Protein AF-A0A961BXH1-F1 (afdb_monomer_lite)

Secondary structure (DSSP, 8-state):
-HHHHHHHHTTSTHHHHHHHHHHHHHHHHHHHTS-SSTTPPPPHHHHHHHHHHHHHHHHHHTT-HHHHHHHHHHHHHSTT--HHHHHHHHHHHHHHHHHTT-HHHHHHHHTTSPTT----HHHHHHHHHHTT-HHHHHHHHHHHHHH-TT-TTHHHHHHHHTSHHHHHHHHHHHHHT-HHHHHHHHHHHHHHHHTT-HHHHHHHHHHHHH-PPPP-

Foldseek 3Di:
DVVVVVVVVVLALLQLLLVVLVVQLVPPLVVVVDPPDDDDDDDPLQVVLSVLLSVLSSCVSNVNLVSNLVSLVVSCPDPPHDLSSVLSSLQSNLLSCLVVLNLVVSVVSNVPRPPPDDHDLLSVLSSCLSVVVQLVSLLSLLCCLQPPVSDRCNLSSLVSCLDPVRLLSNLVNLVVVPPSSLVSLLVSLVSCVSSVSPVSSVSSVVVSVVDDDDDD

Structure (mmCIF, N/CA/C/O backbone):
data_AF-A0A961BXH1-F1
#
_entry.id   AF-A0A961BXH1-F1
#
loop_
_atom_site.group_PDB
_atom_site.id
_atom_site.type_symbol
_atom_site.label_atom_id
_atom_site.label_alt_id
_atom_site.label_comp_id
_atom_site.label_asym_id
_atom_site.label_entity_id
_atom_site.label_seq_id
_atom_site.pdbx_PDB_ins_code
_atom_site.Cartn_x
_atom_site.Cartn_y
_atom_site.Cartn_z
_atom_site.occupancy
_atom_site.B_iso_or_equiv
_atom_site.auth_seq_id
_atom_site.auth_comp_id
_atom_site.auth_asym_id
_atom_site.auth_atom_id
_atom_site.pdbx_PDB_model_num
ATOM 1 N N . LEU A 1 1 ? -10.023 -29.055 -6.643 1.00 41.56 1 LEU A N 1
ATOM 2 C CA . LEU A 1 1 ? -10.365 -27.635 -6.378 1.00 41.56 1 LEU A CA 1
ATOM 3 C C . LEU A 1 1 ? -9.610 -27.073 -5.169 1.00 41.56 1 LEU A C 1
ATOM 5 O O . LEU A 1 1 ? -8.908 -26.094 -5.355 1.00 41.56 1 LEU A O 1
ATOM 9 N N . ALA A 1 2 ? -9.610 -27.723 -3.996 1.00 30.58 2 ALA A N 1
ATOM 10 C CA . ALA A 1 2 ? -8.794 -27.286 -2.845 1.00 30.58 2 ALA A CA 1
ATOM 11 C C . ALA A 1 2 ? -7.266 -27.317 -3.098 1.00 30.58 2 ALA A C 1
ATOM 13 O O . ALA A 1 2 ? -6.555 -26.403 -2.700 1.00 30.58 2 ALA A O 1
ATOM 14 N N . ALA A 1 3 ? -6.765 -28.304 -3.853 1.00 28.98 3 ALA A N 1
ATOM 15 C CA . ALA A 1 3 ? -5.345 -28.385 -4.219 1.00 28.98 3 ALA A CA 1
ATOM 16 C C . ALA A 1 3 ? -4.883 -27.299 -5.219 1.00 28.98 3 ALA A C 1
ATOM 18 O O . ALA A 1 3 ? -3.697 -27.005 -5.285 1.00 28.98 3 ALA A O 1
ATOM 19 N N . GLY A 1 4 ? -5.804 -26.672 -5.967 1.00 26.17 4 GLY A N 1
ATOM 20 C CA . GLY A 1 4 ? -5.474 -25.609 -6.929 1.00 26.17 4 GLY A CA 1
ATOM 21 C C . GLY A 1 4 ? -5.333 -24.224 -6.290 1.00 26.17 4 GLY A C 1
ATOM 22 O O . GLY A 1 4 ? -4.549 -23.414 -6.763 1.00 26.17 4 GLY A O 1
ATOM 23 N N . ILE A 1 5 ? -6.035 -23.976 -5.179 1.00 40.34 5 ILE A N 1
ATOM 24 C CA . ILE A 1 5 ? -5.963 -22.707 -4.433 1.00 40.34 5 ILE A CA 1
ATOM 25 C C . ILE A 1 5 ? -4.685 -22.656 -3.582 1.00 40.34 5 ILE A C 1
ATOM 27 O O . ILE A 1 5 ? -4.046 -21.613 -3.481 1.00 40.34 5 ILE A O 1
ATOM 31 N N . VAL A 1 6 ? -4.249 -23.802 -3.048 1.00 33.75 6 VAL A N 1
ATOM 32 C CA . VAL A 1 6 ? -2.989 -23.911 -2.292 1.00 33.75 6 VAL A CA 1
ATOM 33 C C . VAL A 1 6 ? -1.762 -23.767 -3.204 1.00 33.75 6 VAL A C 1
ATOM 35 O O . VAL A 1 6 ? -0.768 -23.180 -2.794 1.00 33.75 6 VAL A O 1
ATOM 38 N N . LEU A 1 7 ? -1.839 -24.223 -4.460 1.00 32.69 7 LEU A N 1
ATOM 39 C CA . LEU A 1 7 ? -0.768 -24.034 -5.450 1.00 32.69 7 LEU A CA 1
ATOM 40 C C . LEU A 1 7 ? -0.686 -22.598 -5.994 1.00 32.69 7 LEU A C 1
ATOM 42 O O . LEU A 1 7 ? 0.399 -22.170 -6.371 1.00 32.69 7 LEU A O 1
ATOM 46 N N . TRP A 1 8 ? -1.783 -21.834 -5.968 1.00 35.94 8 TRP A N 1
ATOM 47 C CA . TRP A 1 8 ? -1.754 -20.400 -6.280 1.00 35.94 8 TRP A CA 1
ATOM 48 C C . TRP A 1 8 ? -1.153 -19.586 -5.122 1.00 35.94 8 TRP A C 1
ATOM 50 O O . TRP A 1 8 ? -0.314 -18.726 -5.346 1.00 35.94 8 TRP A O 1
ATOM 60 N N . ALA A 1 9 ? -1.470 -19.948 -3.873 1.00 37.62 9 ALA A N 1
ATOM 61 C CA . ALA A 1 9 ? -0.891 -19.331 -2.675 1.00 37.62 9 ALA A CA 1
ATOM 62 C C . ALA A 1 9 ? 0.605 -19.656 -2.444 1.00 37.62 9 ALA A C 1
ATOM 64 O O . ALA A 1 9 ? 1.262 -18.972 -1.666 1.00 37.62 9 ALA A O 1
ATOM 65 N N . LEU A 1 10 ? 1.154 -20.686 -3.103 1.00 39.06 10 LEU A N 1
ATOM 66 C CA . LEU A 1 10 ? 2.583 -21.037 -3.052 1.00 39.06 10 LEU A CA 1
ATOM 67 C C . LEU A 1 10 ? 3.427 -20.330 -4.132 1.00 39.06 10 LEU A C 1
ATOM 69 O O . LEU A 1 10 ? 4.651 -20.335 -4.028 1.00 39.06 10 LEU A O 1
ATOM 73 N N . ALA A 1 11 ? 2.794 -19.712 -5.137 1.00 41.12 11 ALA A N 1
ATOM 74 C CA . ALA A 1 11 ? 3.452 -18.858 -6.134 1.00 41.12 11 ALA A CA 1
ATOM 75 C C . ALA A 1 11 ? 3.469 -17.368 -5.734 1.00 41.12 11 ALA A C 1
ATOM 77 O O . ALA A 1 11 ? 4.173 -16.569 -6.345 1.00 41.12 11 ALA A O 1
ATOM 78 N N . ASP A 1 12 ? 2.700 -17.004 -4.711 1.00 43.28 12 ASP A N 1
ATOM 79 C CA . ASP A 1 12 ? 2.361 -15.630 -4.364 1.00 43.28 12 ASP A CA 1
ATOM 80 C C . ASP A 1 12 ? 3.051 -15.298 -3.029 1.00 43.28 12 ASP A C 1
ATOM 82 O O . ASP A 1 12 ? 2.797 -15.962 -2.027 1.00 43.28 12 ASP A O 1
ATOM 86 N N . GLY A 1 13 ? 3.983 -14.337 -3.016 1.00 39.16 13 GLY A N 1
ATOM 87 C CA . GLY A 1 13 ? 4.998 -14.060 -1.974 1.00 39.16 13 GLY A CA 1
ATOM 88 C C . GLY A 1 13 ? 4.522 -13.721 -0.544 1.00 39.16 13 GLY A C 1
ATOM 89 O O . GLY A 1 13 ? 5.246 -13.083 0.220 1.00 39.16 13 GLY A O 1
ATOM 90 N N . TRP A 1 14 ? 3.331 -14.155 -0.140 1.00 46.31 14 TRP A N 1
ATOM 91 C CA . TRP A 1 14 ? 2.640 -13.819 1.102 1.00 46.31 14 TRP A CA 1
ATOM 92 C C . TRP A 1 14 ? 3.284 -14.358 2.380 1.00 46.31 14 TRP A C 1
ATOM 94 O O . TRP A 1 14 ? 3.248 -13.684 3.408 1.00 46.31 14 TRP A O 1
ATOM 104 N N . LEU A 1 15 ? 3.936 -15.524 2.340 1.00 41.97 15 LEU A N 1
ATOM 105 C CA . LEU A 1 15 ? 4.624 -16.080 3.518 1.00 41.97 15 LEU A CA 1
ATOM 106 C C . LEU A 1 15 ? 5.849 -15.250 3.945 1.00 41.97 15 LEU A C 1
ATOM 108 O O . LEU A 1 15 ? 6.260 -15.324 5.102 1.00 41.97 15 LEU A O 1
ATOM 112 N N . PHE A 1 16 ? 6.401 -14.422 3.051 1.00 44.62 16 PHE A N 1
ATOM 113 C CA . PHE A 1 16 ? 7.538 -13.545 3.350 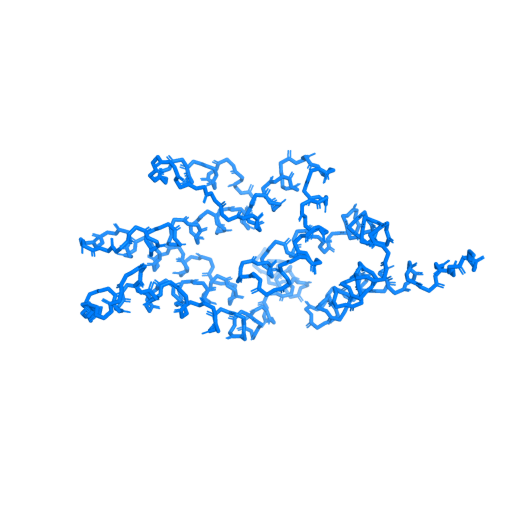1.00 44.62 16 PHE A CA 1
ATOM 114 C C . PHE A 1 16 ? 7.117 -12.120 3.767 1.00 44.62 16 PHE A C 1
ATOM 116 O O . PHE A 1 16 ? 7.851 -11.438 4.487 1.00 44.62 16 PHE A O 1
ATOM 123 N N . LEU A 1 17 ? 5.900 -11.688 3.405 1.00 44.91 17 LEU A N 1
ATOM 124 C CA . LEU A 1 17 ? 5.324 -10.393 3.802 1.00 44.91 17 LEU A CA 1
ATOM 125 C C . LEU A 1 17 ? 5.199 -10.245 5.338 1.00 44.91 17 LEU A C 1
ATOM 127 O O . LEU A 1 17 ? 5.352 -9.141 5.870 1.00 44.91 17 LEU A O 1
ATOM 131 N N . ALA A 1 18 ? 5.044 -11.363 6.062 1.00 42.41 18 ALA A N 1
ATOM 132 C CA . ALA A 1 18 ? 5.006 -11.410 7.526 1.00 42.41 18 ALA A CA 1
ATOM 133 C C . ALA A 1 18 ? 6.291 -10.874 8.190 1.00 42.41 18 ALA A C 1
ATOM 135 O O . ALA A 1 18 ? 6.236 -10.254 9.252 1.00 42.41 18 ALA A O 1
ATOM 136 N N . VAL A 1 19 ? 7.452 -11.088 7.561 1.00 42.66 19 VAL A N 1
ATOM 137 C CA . VAL A 1 19 ? 8.759 -10.696 8.113 1.00 42.66 19 VAL A CA 1
ATOM 138 C C . VAL A 1 19 ? 9.043 -9.210 7.859 1.00 42.66 19 VAL A C 1
ATOM 140 O O . VAL A 1 19 ? 9.587 -8.521 8.724 1.00 42.66 19 VAL A O 1
ATOM 143 N N . LEU A 1 20 ? 8.622 -8.672 6.709 1.00 43.66 20 LEU A N 1
ATOM 144 C CA . LEU A 1 20 ? 8.963 -7.308 6.286 1.00 43.66 20 LEU A CA 1
ATOM 145 C C . LEU A 1 20 ? 8.082 -6.216 6.899 1.00 43.66 20 LEU A C 1
ATOM 147 O O . LEU A 1 20 ? 8.603 -5.173 7.294 1.00 43.66 20 LEU A O 1
ATOM 151 N N . ALA A 1 21 ? 6.781 -6.435 7.081 1.00 45.56 21 ALA A N 1
ATOM 152 C CA . ALA A 1 21 ? 5.995 -5.462 7.844 1.00 45.56 21 ALA A CA 1
ATOM 153 C C . ALA A 1 21 ? 6.219 -5.549 9.353 1.00 45.56 21 ALA A C 1
ATOM 155 O O . ALA A 1 21 ? 5.932 -4.585 10.059 1.00 45.56 21 ALA A O 1
ATOM 156 N N . GLY A 1 22 ? 6.779 -6.655 9.852 1.00 39.34 22 GLY A N 1
ATOM 157 C CA . GLY A 1 22 ? 7.360 -6.693 11.193 1.00 39.34 22 GLY A CA 1
ATOM 158 C C . GLY A 1 22 ? 8.494 -5.669 11.341 1.00 39.34 22 GLY A C 1
ATOM 159 O O . GLY A 1 22 ? 8.545 -4.953 12.340 1.00 39.34 22 GLY A O 1
ATOM 160 N N . LEU A 1 23 ? 9.342 -5.537 10.312 1.00 43.72 23 LEU A N 1
ATOM 161 C CA . LEU A 1 23 ? 10.473 -4.602 10.267 1.00 43.72 23 LEU A CA 1
ATOM 162 C C . LEU A 1 23 ? 10.060 -3.134 10.034 1.00 43.72 23 LEU A C 1
ATOM 164 O O . LEU A 1 23 ? 10.623 -2.251 10.676 1.00 43.72 23 LEU A O 1
ATOM 168 N N . PHE A 1 24 ? 9.063 -2.858 9.183 1.00 42.78 24 PHE A N 1
ATOM 169 C CA . PHE A 1 24 ? 8.641 -1.479 8.860 1.00 42.78 24 PHE A CA 1
ATOM 170 C C . PHE A 1 24 ? 7.438 -0.966 9.677 1.00 42.78 24 PHE A C 1
ATOM 172 O O . PHE A 1 24 ? 7.398 0.208 10.047 1.00 42.78 24 PHE A O 1
ATOM 179 N N . GLY A 1 25 ? 6.486 -1.831 10.041 1.00 40.62 25 GLY A N 1
ATOM 180 C CA . GLY A 1 25 ? 5.314 -1.462 10.846 1.00 40.62 25 GLY A CA 1
ATOM 181 C C . GLY A 1 25 ? 5.634 -1.201 12.323 1.00 40.62 25 GLY A C 1
ATOM 182 O O . GLY A 1 25 ? 4.905 -0.478 12.998 1.00 40.62 25 GLY A O 1
ATOM 183 N N . GLY A 1 26 ? 6.742 -1.749 12.836 1.00 34.97 26 GLY A N 1
ATOM 184 C CA . GLY A 1 26 ? 7.175 -1.543 14.221 1.00 34.97 26 GLY A CA 1
ATOM 185 C C . GLY A 1 26 ? 7.811 -0.176 14.497 1.00 34.97 26 GLY A C 1
ATOM 186 O O . GLY A 1 26 ? 7.690 0.325 15.613 1.00 34.97 26 GLY A O 1
ATOM 187 N N . LEU A 1 27 ? 8.463 0.442 13.503 1.00 40.81 27 LEU A N 1
ATOM 188 C CA . LEU A 1 27 ? 9.333 1.603 13.736 1.00 40.81 27 LEU A CA 1
ATOM 189 C C . LEU A 1 27 ? 8.639 2.967 13.578 1.00 40.81 27 LEU A C 1
ATOM 191 O O . LEU A 1 27 ? 9.071 3.917 14.223 1.00 40.81 27 LEU A O 1
ATOM 195 N N . ASN A 1 28 ? 7.529 3.069 12.834 1.00 45.25 28 ASN A N 1
ATOM 196 C CA . ASN A 1 28 ? 6.856 4.359 12.586 1.00 45.25 28 ASN A CA 1
ATOM 197 C C . ASN A 1 28 ? 5.492 4.554 13.263 1.00 45.25 28 ASN A C 1
ATOM 199 O O . ASN A 1 28 ? 4.997 5.675 13.329 1.00 45.25 28 ASN A O 1
ATOM 203 N N . ILE A 1 29 ? 4.896 3.519 13.865 1.00 46.53 29 ILE A N 1
ATOM 204 C CA . ILE A 1 29 ? 3.690 3.707 14.699 1.00 46.53 29 ILE A CA 1
ATOM 205 C C . ILE A 1 29 ? 4.011 4.522 15.968 1.00 46.53 29 ILE A C 1
ATOM 207 O O . ILE A 1 29 ? 3.119 5.093 16.589 1.00 46.53 29 ILE A O 1
ATOM 211 N N . MET A 1 30 ? 5.292 4.673 16.323 1.00 42.25 30 MET A N 1
ATOM 212 C CA . MET A 1 30 ? 5.705 5.600 17.378 1.00 42.25 30 MET A CA 1
ATOM 213 C C . MET A 1 30 ? 5.385 7.071 17.057 1.00 42.25 30 MET A C 1
ATOM 215 O O . MET A 1 30 ? 5.244 7.859 17.989 1.00 42.25 30 MET A O 1
ATOM 219 N N . GLU A 1 31 ? 5.182 7.444 15.787 1.00 49.03 31 GLU A N 1
ATOM 220 C CA . GLU A 1 31 ? 4.687 8.783 15.438 1.00 49.03 31 GLU A CA 1
ATOM 221 C C . GLU A 1 31 ?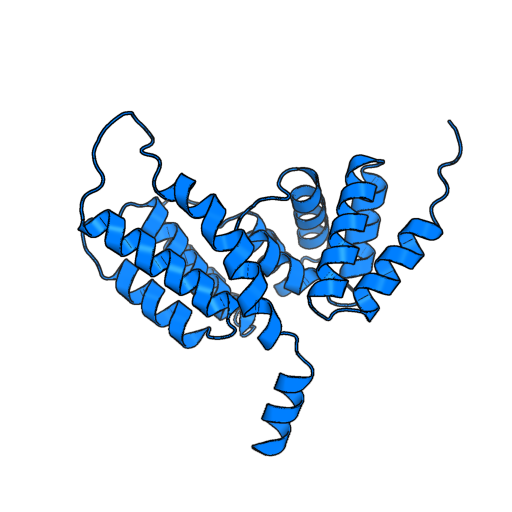 3.172 8.935 15.637 1.00 49.03 31 GLU A C 1
ATOM 223 O O . GLU A 1 31 ? 2.733 10.007 16.042 1.00 49.03 31 GLU A O 1
ATOM 228 N N . LEU A 1 32 ? 2.382 7.859 15.495 1.00 47.53 32 LEU A N 1
ATOM 229 C CA . LEU A 1 32 ? 0.947 7.852 15.847 1.00 47.53 32 LEU A CA 1
ATOM 230 C C . LEU A 1 32 ? 0.711 8.079 17.352 1.00 47.53 32 LEU A C 1
ATOM 232 O O . LEU A 1 32 ? -0.383 8.461 17.758 1.00 47.53 32 LEU A O 1
ATOM 236 N N . ALA A 1 33 ? 1.733 7.826 18.175 1.00 46.25 33 ALA A N 1
ATOM 237 C CA . ALA A 1 33 ? 1.716 8.018 19.621 1.00 46.25 33 ALA A CA 1
ATOM 238 C C . ALA A 1 33 ? 2.349 9.345 20.070 1.00 46.25 33 ALA A C 1
ATOM 240 O O . ALA A 1 33 ? 2.352 9.627 21.269 1.00 46.25 33 ALA A O 1
ATOM 241 N N . ARG A 1 34 ? 2.901 10.162 19.157 1.00 45.66 34 ARG A N 1
ATOM 242 C CA . ARG A 1 34 ? 3.457 11.469 19.524 1.00 45.66 34 ARG A CA 1
ATOM 243 C C . ARG A 1 34 ? 2.297 12.449 19.708 1.00 45.66 34 ARG A C 1
ATOM 245 O O . ARG A 1 34 ? 1.633 12.782 18.729 1.00 45.66 34 ARG A O 1
ATOM 252 N N . PRO A 1 35 ? 2.035 12.938 20.932 1.00 44.56 35 PRO A N 1
ATOM 253 C CA . PRO A 1 35 ? 1.034 13.972 21.124 1.00 44.56 35 PRO A CA 1
ATOM 254 C C . PRO A 1 35 ? 1.460 15.199 20.316 1.00 44.56 35 PRO A C 1
ATOM 256 O O . PRO A 1 35 ? 2.593 15.663 20.455 1.00 44.56 35 PRO A O 1
ATOM 259 N N . ALA A 1 36 ? 0.557 15.750 19.504 1.00 45.03 36 ALA A N 1
ATOM 260 C CA . ALA A 1 36 ? 0.801 16.975 18.735 1.00 45.03 36 ALA A CA 1
ATOM 261 C C . ALA A 1 36 ? 1.087 18.217 19.618 1.00 45.03 36 ALA A C 1
ATOM 263 O O . ALA A 1 36 ? 1.410 19.286 19.110 1.00 45.03 36 ALA A O 1
ATOM 264 N N . GLY A 1 37 ? 1.008 18.089 20.945 1.00 40.34 37 GLY A N 1
ATOM 265 C CA . GLY A 1 37 ? 1.384 19.105 21.920 1.00 40.34 37 GLY A CA 1
ATOM 266 C C . GLY A 1 37 ? 1.843 18.438 23.214 1.00 40.34 37 GLY A C 1
ATOM 267 O O . GLY A 1 37 ? 1.232 17.474 23.666 1.00 40.34 37 GLY A O 1
ATOM 268 N N . GLY A 1 38 ? 2.951 18.926 23.770 1.00 40.12 38 GLY A N 1
ATOM 269 C CA . GLY A 1 38 ? 3.735 18.300 24.835 1.00 40.12 38 GLY A CA 1
ATOM 270 C C . GLY A 1 38 ? 2.971 17.603 25.971 1.00 40.12 38 GLY A C 1
ATOM 271 O O . GLY A 1 38 ? 2.025 18.130 26.545 1.00 40.12 38 GLY A O 1
ATOM 272 N N . GLY A 1 39 ? 3.488 16.435 26.362 1.00 42.59 39 GLY A N 1
ATOM 273 C CA . GLY A 1 39 ? 3.476 15.971 27.753 1.00 42.59 39 GLY A CA 1
ATOM 274 C C . GLY A 1 39 ? 2.180 15.393 28.328 1.00 42.59 39 GLY A C 1
ATOM 275 O O . GLY A 1 39 ? 2.167 15.087 29.518 1.00 42.59 39 GLY A O 1
ATOM 276 N N . VAL A 1 40 ? 1.111 15.197 27.552 1.00 48.91 40 VAL A N 1
ATOM 277 C CA . VAL A 1 40 ? -0.078 14.487 28.058 1.00 48.91 40 VAL A CA 1
ATOM 278 C C . VAL A 1 40 ? 0.134 12.980 27.922 1.00 48.91 40 VAL A C 1
ATOM 280 O O . VAL A 1 40 ? 0.303 12.465 26.817 1.00 48.91 40 VAL A O 1
ATOM 283 N N . ALA A 1 41 ? 0.143 12.265 29.049 1.00 59.06 41 ALA A N 1
ATOM 284 C CA . ALA A 1 41 ? 0.236 10.809 29.065 1.00 59.06 41 ALA A CA 1
ATOM 285 C C . ALA A 1 41 ? -0.931 10.188 28.274 1.00 59.06 41 ALA A C 1
ATOM 287 O O . ALA A 1 41 ? -2.097 10.485 28.544 1.00 59.06 41 ALA A O 1
ATOM 288 N N . MET A 1 42 ? -0.624 9.318 27.306 1.00 65.31 42 MET A N 1
ATOM 289 C CA . MET A 1 42 ? -1.640 8.518 26.617 1.00 65.31 42 MET A CA 1
ATOM 290 C C . MET A 1 42 ? -2.432 7.695 27.636 1.00 65.31 42 MET A C 1
ATOM 292 O O . MET A 1 42 ? -1.860 7.048 28.515 1.00 65.31 42 MET A O 1
ATOM 296 N N . THR A 1 43 ? -3.759 7.694 27.507 1.00 76.25 43 THR A N 1
ATOM 297 C CA . THR A 1 43 ? -4.608 6.825 28.326 1.00 76.25 43 THR A CA 1
ATOM 298 C C . THR A 1 43 ? -4.335 5.357 27.988 1.00 76.25 43 THR A C 1
ATOM 300 O O . THR A 1 43 ? -3.973 5.030 26.857 1.00 76.25 43 THR A O 1
ATOM 303 N N . ALA A 1 44 ? -4.561 4.444 28.938 1.00 79.50 44 ALA A N 1
ATOM 304 C CA . ALA A 1 44 ? -4.415 3.006 28.689 1.00 79.50 44 ALA A CA 1
ATOM 305 C C . ALA A 1 44 ? -5.256 2.532 27.485 1.00 79.50 44 ALA A C 1
ATOM 307 O O . ALA A 1 44 ? -4.798 1.712 26.695 1.00 79.50 44 ALA A O 1
ATOM 308 N N . ALA A 1 45 ? -6.447 3.113 27.297 1.00 74.75 45 ALA A N 1
ATOM 309 C CA . ALA A 1 45 ? -7.319 2.829 26.159 1.00 74.75 45 ALA A CA 1
ATOM 310 C C . ALA A 1 45 ? -6.721 3.282 24.813 1.00 74.75 45 ALA A C 1
ATOM 312 O O . ALA A 1 45 ? -6.854 2.575 23.815 1.00 74.75 45 ALA A O 1
ATOM 313 N N . ALA A 1 46 ? -6.039 4.433 24.778 1.00 76.44 46 ALA A N 1
ATOM 314 C CA . ALA A 1 46 ? -5.343 4.903 23.582 1.00 76.44 46 ALA A CA 1
ATOM 315 C C . ALA A 1 46 ? -4.132 4.014 23.253 1.00 76.44 46 ALA A C 1
ATOM 317 O O . ALA A 1 46 ? -3.935 3.651 22.095 1.00 76.44 46 ALA A O 1
ATOM 318 N N . THR A 1 47 ? -3.360 3.606 24.263 1.00 82.62 47 THR A N 1
ATOM 319 C CA . THR A 1 47 ? -2.210 2.699 24.097 1.00 82.62 47 THR A CA 1
ATOM 320 C C . THR A 1 47 ? -2.631 1.327 23.574 1.00 82.62 47 THR A C 1
ATOM 322 O O . THR A 1 47 ? -1.981 0.766 22.687 1.00 82.62 47 THR A O 1
ATOM 325 N N . ASP A 1 48 ? -3.738 0.799 24.092 1.00 86.25 48 ASP A N 1
ATOM 326 C CA . ASP A 1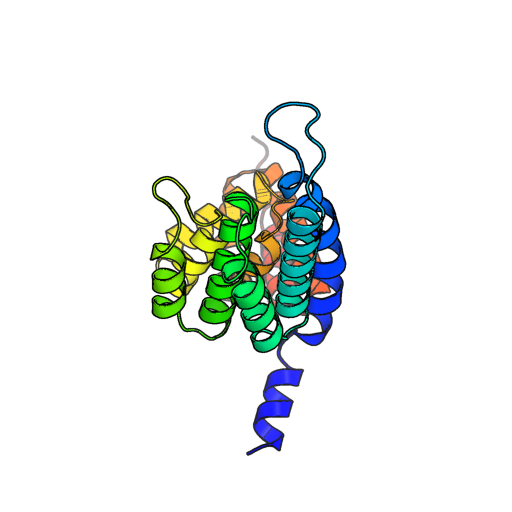 48 ? -4.300 -0.467 23.633 1.00 86.25 48 ASP A CA 1
ATOM 327 C C . ASP A 1 48 ? -4.805 -0.361 22.185 1.00 86.25 48 ASP A C 1
ATOM 329 O O . ASP A 1 48 ? -4.468 -1.196 21.351 1.00 86.25 48 ASP A O 1
ATOM 333 N N . ALA A 1 49 ? -5.504 0.726 21.832 1.00 85.62 49 ALA A N 1
ATOM 334 C CA . ALA A 1 49 ? -5.950 0.965 20.458 1.00 85.62 49 ALA A CA 1
ATOM 335 C C . ALA A 1 49 ? -4.778 1.061 19.461 1.00 85.62 49 ALA A C 1
ATOM 337 O O . ALA A 1 49 ? -4.823 0.439 18.401 1.00 85.62 49 ALA A O 1
ATOM 338 N N . VAL A 1 50 ? -3.700 1.775 19.811 1.00 86.00 50 VAL A N 1
ATOM 339 C CA . VAL A 1 50 ? -2.468 1.828 18.999 1.00 86.00 50 VAL A CA 1
ATOM 340 C C . VAL A 1 50 ? -1.865 0.433 18.824 1.00 86.00 50 VAL A C 1
ATOM 342 O O . VAL A 1 50 ? -1.439 0.063 17.728 1.00 86.00 50 VAL A O 1
ATOM 345 N N . THR A 1 51 ? -1.855 -0.371 19.888 1.00 88.12 51 THR A N 1
ATOM 346 C CA . THR A 1 51 ? -1.348 -1.745 19.828 1.00 88.12 51 THR A CA 1
ATOM 347 C C . THR A 1 51 ? -2.201 -2.628 18.924 1.00 88.12 51 THR A C 1
ATOM 349 O O . THR A 1 51 ? -1.632 -3.347 18.103 1.00 88.12 51 THR A O 1
ATOM 352 N N . SER A 1 52 ? -3.528 -2.534 19.001 1.00 88.81 52 SER A N 1
ATOM 353 C CA . SER A 1 52 ? -4.434 -3.278 18.123 1.00 88.81 52 SER A CA 1
ATOM 354 C C . SER A 1 52 ? -4.296 -2.864 16.654 1.00 88.81 52 SER A C 1
ATOM 356 O O . SER A 1 52 ? -4.259 -3.735 15.791 1.00 88.81 52 SER A O 1
ATOM 358 N N . VAL A 1 53 ? -4.128 -1.571 16.340 1.00 88.75 53 VAL A N 1
ATOM 359 C CA . VAL A 1 53 ? -3.853 -1.129 14.954 1.00 88.75 53 VAL A CA 1
ATOM 360 C C . VAL A 1 53 ? -2.526 -1.689 14.452 1.00 88.75 53 VAL A C 1
ATOM 362 O O . VAL A 1 53 ? -2.454 -2.194 13.337 1.00 88.75 53 VAL A O 1
ATOM 365 N N . ARG A 1 54 ? -1.478 -1.672 15.280 1.00 87.12 54 ARG A N 1
ATOM 366 C CA . ARG A 1 54 ? -0.191 -2.289 14.933 1.00 87.12 54 ARG A CA 1
ATOM 367 C C . ARG A 1 54 ? -0.335 -3.781 14.640 1.00 87.12 54 ARG A C 1
ATOM 369 O O . ARG A 1 54 ? 0.217 -4.252 13.651 1.00 87.12 54 ARG A O 1
ATOM 376 N N . GLN A 1 55 ? -1.079 -4.509 15.471 1.00 89.19 55 GLN A N 1
ATOM 377 C CA . GLN A 1 55 ? -1.374 -5.925 15.240 1.00 89.19 55 GLN A CA 1
ATOM 378 C C . GLN A 1 55 ? -2.176 -6.127 13.951 1.00 89.19 55 GLN A C 1
ATOM 380 O O . GLN A 1 55 ? -1.891 -7.058 13.208 1.00 89.19 55 GLN A O 1
ATOM 385 N N . ALA A 1 56 ? -3.121 -5.236 13.642 1.00 89.62 56 ALA A N 1
ATOM 386 C CA . ALA A 1 56 ? -3.887 -5.281 12.402 1.00 89.62 56 ALA A CA 1
ATOM 387 C C . ALA A 1 56 ? -2.986 -5.087 11.167 1.00 89.62 56 ALA A C 1
ATOM 389 O O . ALA A 1 56 ? -3.051 -5.881 10.232 1.00 89.62 56 ALA A O 1
ATOM 390 N N . THR A 1 57 ? -2.081 -4.104 11.186 1.00 86.75 57 THR A N 1
ATOM 391 C CA . THR A 1 57 ? -1.091 -3.887 10.116 1.00 86.75 57 THR A CA 1
ATOM 392 C C . THR A 1 57 ? -0.137 -5.076 9.971 1.00 86.75 57 THR A C 1
ATOM 394 O O . THR A 1 57 ? 0.166 -5.500 8.856 1.00 86.75 57 THR A O 1
ATOM 397 N N . GLN A 1 58 ? 0.314 -5.653 11.089 1.00 84.94 58 GLN A N 1
ATOM 398 C CA . GLN A 1 58 ? 1.145 -6.861 11.086 1.00 84.94 58 GLN A CA 1
ATOM 399 C C . GLN A 1 58 ? 0.393 -8.070 10.524 1.00 84.94 58 GLN A C 1
ATOM 401 O O . GLN A 1 58 ? 0.966 -8.826 9.749 1.00 84.94 58 GLN A O 1
ATOM 406 N N . ALA A 1 59 ? -0.884 -8.243 10.869 1.00 86.12 59 ALA A N 1
ATOM 407 C CA . ALA A 1 59 ? -1.724 -9.308 10.334 1.00 86.12 59 ALA A CA 1
ATOM 408 C C . ALA A 1 59 ? -1.948 -9.143 8.826 1.00 86.12 59 ALA A C 1
ATOM 410 O O . ALA A 1 59 ? -1.831 -10.117 8.085 1.00 86.12 59 ALA A O 1
ATOM 411 N N . LEU A 1 60 ? -2.203 -7.915 8.360 1.00 85.88 60 LEU A N 1
ATOM 412 C CA . LEU A 1 60 ? -2.381 -7.614 6.939 1.00 85.88 60 LEU A CA 1
ATOM 413 C C . LEU A 1 60 ? -1.145 -8.037 6.152 1.00 85.88 60 LEU A C 1
ATOM 415 O O . LEU A 1 60 ? -1.237 -8.770 5.171 1.00 85.88 60 LEU A O 1
ATOM 419 N N . ALA A 1 61 ? 0.020 -7.630 6.632 1.00 79.00 61 ALA A N 1
ATOM 420 C CA . ALA A 1 61 ? 1.267 -8.039 6.030 1.00 79.00 61 ALA A CA 1
ATOM 421 C C . ALA A 1 61 ? 1.603 -9.511 6.235 1.00 79.00 61 ALA A C 1
ATOM 423 O O . ALA A 1 61 ? 2.241 -10.111 5.392 1.00 79.00 61 ALA A O 1
ATOM 424 N N . GLY A 1 62 ? 1.143 -10.139 7.309 1.00 79.00 62 GLY A N 1
ATOM 425 C CA . GLY A 1 62 ? 1.254 -11.581 7.493 1.00 79.00 62 GLY A CA 1
ATOM 426 C C . GLY A 1 62 ? 0.373 -12.405 6.553 1.00 79.00 62 GLY A C 1
ATOM 427 O O . GLY A 1 62 ? 0.278 -13.614 6.746 1.00 79.00 62 GLY A O 1
ATOM 428 N N . GLY A 1 63 ? -0.320 -11.779 5.595 1.00 80.25 63 GLY A N 1
ATOM 429 C CA . GLY A 1 63 ? -1.274 -12.451 4.718 1.00 80.25 63 GLY A CA 1
ATOM 430 C C . GLY A 1 63 ? -2.545 -12.898 5.416 1.00 80.25 63 GLY A C 1
ATOM 431 O O . GLY A 1 63 ? -3.195 -13.844 4.982 1.00 80.25 63 GLY A O 1
ATOM 432 N N . GLN A 1 64 ? -2.919 -12.210 6.493 1.00 86.50 64 GLN A N 1
ATOM 433 C CA . GLN A 1 64 ? -4.116 -12.490 7.278 1.00 86.50 64 GLN A CA 1
ATOM 434 C C . GLN A 1 64 ? -5.104 -11.315 7.177 1.00 86.50 64 GLN A C 1
ATOM 436 O O . GLN A 1 64 ? -5.409 -10.675 8.188 1.00 86.50 64 GLN A O 1
ATOM 441 N N . PRO A 1 65 ? -5.641 -11.005 5.976 1.00 88.62 65 PRO A N 1
ATOM 442 C CA . PRO A 1 65 ? -6.497 -9.835 5.766 1.00 88.62 65 PRO A CA 1
ATOM 443 C C . PRO A 1 65 ? -7.784 -9.882 6.600 1.00 88.62 65 PRO A C 1
ATOM 445 O O . PRO A 1 65 ? -8.251 -8.847 7.065 1.00 88.62 65 PRO A O 1
ATOM 448 N N . PHE A 1 66 ? -8.328 -11.076 6.862 1.00 93.38 66 PHE A N 1
ATOM 449 C CA . PHE A 1 66 ? -9.488 -11.235 7.743 1.00 93.38 66 PHE A CA 1
ATOM 450 C C . PHE A 1 66 ? -9.175 -10.842 9.196 1.00 93.38 66 PHE A C 1
ATOM 452 O O . PHE A 1 66 ? -9.958 -10.134 9.825 1.00 93.38 66 PHE A O 1
ATOM 459 N N . VAL A 1 67 ? -8.015 -11.260 9.716 1.00 94.69 67 VAL A N 1
ATOM 460 C CA . VAL A 1 67 ? -7.562 -10.907 11.072 1.00 94.69 67 VAL A CA 1
ATOM 461 C C . VAL A 1 67 ? -7.298 -9.404 11.162 1.00 94.69 67 VAL A C 1
ATOM 463 O O . VAL A 1 67 ? -7.739 -8.760 12.111 1.00 94.69 67 VAL A O 1
ATOM 466 N N . ALA A 1 68 ? -6.646 -8.832 10.147 1.00 93.06 68 ALA A N 1
ATOM 467 C CA . ALA A 1 68 ? -6.395 -7.399 10.060 1.00 93.06 68 ALA A CA 1
ATOM 468 C C . ALA A 1 68 ? -7.689 -6.576 10.080 1.00 93.06 68 ALA A C 1
ATOM 470 O O . ALA A 1 68 ? -7.827 -5.652 10.881 1.00 93.06 68 ALA A O 1
ATOM 471 N N . GLU A 1 69 ? -8.661 -6.938 9.237 1.00 95.50 69 GLU A N 1
ATOM 472 C CA . GLU A 1 69 ? -9.950 -6.252 9.183 1.00 95.50 69 GLU A CA 1
ATOM 473 C C . GLU A 1 69 ? -10.717 -6.387 10.504 1.00 95.50 69 GLU A C 1
ATOM 475 O O . GLU A 1 69 ? -11.288 -5.406 10.983 1.00 95.50 69 GLU A O 1
ATOM 480 N N . HIS A 1 70 ? -10.714 -7.575 11.115 1.00 96.81 70 HIS A N 1
ATOM 481 C CA . HIS A 1 70 ? -11.369 -7.804 12.400 1.00 96.81 70 HIS A CA 1
ATOM 482 C C . HIS A 1 70 ? -10.794 -6.898 13.500 1.00 96.81 70 HIS A C 1
ATOM 484 O O . HIS A 1 70 ? -11.543 -6.128 14.101 1.00 96.81 70 HIS A O 1
ATOM 490 N N . LEU A 1 71 ? -9.470 -6.905 13.689 1.00 95.81 71 LEU A N 1
ATOM 491 C CA . LEU A 1 71 ? -8.784 -6.068 14.682 1.00 95.81 71 LEU A CA 1
ATOM 492 C C . LEU A 1 71 ? -9.011 -4.569 14.434 1.00 95.81 71 LEU A C 1
ATOM 494 O O . LEU A 1 71 ? -9.253 -3.802 15.367 1.00 95.81 71 LEU A O 1
ATOM 498 N N . ALA A 1 72 ? -8.977 -4.133 13.174 1.00 94.81 72 ALA A N 1
ATOM 499 C CA . ALA A 1 72 ? -9.238 -2.742 12.823 1.00 94.81 72 ALA A CA 1
ATOM 500 C C . ALA A 1 72 ? -10.686 -2.322 13.143 1.00 94.81 72 ALA A C 1
ATOM 502 O O . ALA A 1 72 ? -10.918 -1.230 13.668 1.00 94.81 72 ALA A O 1
ATOM 503 N N . ARG A 1 73 ? -11.673 -3.195 12.896 1.00 96.19 73 ARG A N 1
ATOM 504 C CA . ARG A 1 73 ? -13.077 -2.943 13.264 1.00 96.19 73 ARG A CA 1
ATOM 505 C C . ARG A 1 73 ? -13.273 -2.879 14.777 1.00 96.19 73 ARG A C 1
ATOM 507 O O . ARG A 1 73 ? -14.034 -2.030 15.239 1.00 96.19 73 ARG A O 1
ATOM 514 N N . GLU A 1 74 ? -12.574 -3.712 15.547 1.00 95.81 74 GLU A N 1
ATOM 515 C CA . GLU A 1 74 ? -12.594 -3.631 17.012 1.00 95.81 74 GLU A CA 1
ATOM 516 C C . GLU A 1 74 ? -12.079 -2.281 17.515 1.00 95.81 74 GLU A C 1
ATOM 518 O O . GLU A 1 74 ? -12.687 -1.693 18.407 1.00 95.81 74 GLU A O 1
ATOM 523 N N . VAL A 1 75 ? -11.004 -1.749 16.923 1.00 93.56 75 VAL A N 1
ATOM 524 C CA . VAL A 1 75 ? -10.497 -0.407 17.253 1.00 93.56 75 VAL A CA 1
ATOM 525 C C . VAL A 1 75 ? -11.551 0.661 16.966 1.00 93.56 75 VAL A C 1
ATOM 527 O O . VAL A 1 75 ? -11.802 1.514 17.816 1.00 93.56 75 VAL A O 1
ATOM 530 N N . LEU A 1 76 ? -12.208 0.604 15.805 1.00 93.00 76 LEU A N 1
ATOM 531 C CA . LEU A 1 76 ? -13.236 1.578 15.422 1.00 93.00 76 LEU A CA 1
ATOM 532 C C . LEU A 1 76 ? -14.493 1.524 16.304 1.00 93.00 76 LEU A C 1
ATOM 534 O O . LEU A 1 76 ? -15.185 2.534 16.426 1.00 93.00 76 LEU A O 1
ATOM 538 N N . ALA A 1 77 ? -14.782 0.383 16.934 1.00 93.69 77 ALA A N 1
ATOM 539 C CA . ALA A 1 77 ? -15.901 0.234 17.863 1.00 93.69 77 ALA A CA 1
ATOM 540 C C . ALA A 1 77 ? -15.634 0.854 19.251 1.00 93.69 77 ALA A C 1
ATOM 542 O O . ALA A 1 77 ? -16.571 1.074 20.025 1.00 93.69 77 ALA A O 1
ATOM 543 N N . ARG A 1 78 ? -14.371 1.147 19.593 1.00 91.12 78 ARG A N 1
ATOM 544 C CA . ARG A 1 78 ? -13.994 1.704 20.900 1.00 91.12 78 ARG A CA 1
ATOM 545 C C . ARG A 1 78 ? -14.283 3.203 20.974 1.00 91.12 78 ARG A C 1
ATOM 547 O O . ARG A 1 78 ? -14.072 3.965 20.033 1.00 91.12 78 ARG A O 1
ATOM 554 N N . ARG A 1 79 ? -14.726 3.654 22.149 1.00 86.62 79 ARG A N 1
ATOM 555 C CA . ARG A 1 79 ? -14.921 5.083 22.443 1.00 86.62 79 ARG A CA 1
ATOM 556 C C . ARG A 1 79 ? -13.604 5.732 22.866 1.00 86.62 79 ARG A C 1
ATOM 558 O O . ARG A 1 79 ? -12.788 5.097 23.523 1.00 86.62 79 ARG A O 1
ATOM 565 N N . GLY A 1 80 ? -13.428 7.010 22.532 1.00 83.31 80 GLY A N 1
ATOM 566 C CA . GLY A 1 80 ? -12.266 7.798 22.963 1.00 83.31 80 GLY A CA 1
ATOM 567 C C . GLY A 1 80 ? -10.953 7.452 22.254 1.00 83.31 80 GLY A C 1
ATOM 568 O O . GLY A 1 80 ? -9.890 7.835 22.734 1.00 83.31 80 GLY A O 1
ATOM 569 N N . VAL A 1 81 ? -11.012 6.734 21.128 1.00 84.25 81 VAL A N 1
ATOM 570 C CA . VAL A 1 81 ? -9.835 6.474 20.290 1.00 84.25 81 VAL A CA 1
ATOM 571 C C . VAL A 1 81 ? -9.429 7.767 19.572 1.00 84.25 81 VAL A C 1
ATOM 573 O O . VAL A 1 81 ? -10.304 8.407 18.975 1.00 84.25 81 VAL A O 1
ATOM 576 N N . PRO A 1 82 ? -8.137 8.150 19.598 1.00 84.88 82 PRO A N 1
ATOM 577 C CA . PRO A 1 82 ? -7.651 9.320 18.876 1.00 84.88 82 PRO A CA 1
ATOM 578 C C . PRO A 1 82 ? -7.991 9.262 17.376 1.00 84.88 82 PRO A C 1
ATOM 580 O O . PRO A 1 82 ? -7.982 8.168 16.795 1.00 84.88 82 PRO A O 1
ATOM 583 N N . PRO A 1 83 ? -8.283 10.405 16.728 1.00 85.56 83 PRO A N 1
ATOM 584 C CA . PRO A 1 83 ? -8.600 10.455 15.301 1.00 85.56 83 PRO A CA 1
ATOM 585 C C . PRO A 1 83 ? -7.554 9.770 14.417 1.00 85.56 83 PRO A C 1
ATOM 587 O O . PRO A 1 83 ? -7.914 9.050 13.495 1.00 85.56 83 PRO A O 1
ATOM 590 N N . GLU A 1 84 ? -6.271 9.917 14.732 1.00 83.75 84 GLU A N 1
ATOM 591 C CA . GLU A 1 84 ? -5.153 9.355 13.972 1.00 83.75 84 GLU A CA 1
ATOM 592 C C . GLU A 1 84 ? -5.179 7.821 13.995 1.00 83.75 84 GLU A C 1
ATOM 594 O O . GLU A 1 84 ? -5.015 7.165 12.967 1.00 83.75 84 GLU A O 1
ATOM 599 N N . VAL A 1 85 ? -5.476 7.241 15.161 1.00 86.50 85 VAL A N 1
ATOM 600 C CA . VAL A 1 85 ? -5.596 5.788 15.345 1.00 86.50 85 VAL A CA 1
ATOM 601 C C . VAL A 1 85 ? -6.842 5.255 14.636 1.00 86.50 85 VAL A C 1
ATOM 603 O O . VAL A 1 85 ? -6.792 4.193 14.015 1.00 86.50 85 VAL A O 1
ATOM 606 N N . ARG A 1 86 ? -7.953 6.004 14.659 1.00 89.25 86 ARG A N 1
ATOM 607 C CA . ARG A 1 86 ? -9.151 5.661 13.876 1.00 89.25 86 ARG A CA 1
ATOM 608 C C . ARG A 1 86 ? -8.888 5.717 12.372 1.00 89.25 86 ARG A C 1
ATOM 610 O O . ARG A 1 86 ? -9.347 4.832 11.652 1.00 89.25 86 ARG A O 1
ATOM 617 N N . ASN A 1 87 ? -8.156 6.721 11.899 1.00 89.88 87 ASN A N 1
ATOM 618 C CA . ASN A 1 87 ? -7.807 6.859 10.488 1.00 89.88 87 ASN A CA 1
ATOM 619 C C . ASN A 1 87 ? -6.930 5.687 10.039 1.00 89.88 87 ASN A C 1
ATOM 621 O O . ASN A 1 87 ? -7.244 5.047 9.040 1.00 89.88 87 ASN A O 1
ATOM 625 N N . ALA A 1 88 ? -5.914 5.332 10.829 1.00 88.75 88 ALA A N 1
ATOM 626 C CA . ALA A 1 88 ? -5.068 4.174 10.557 1.00 88.75 88 ALA A CA 1
ATOM 627 C C . ALA A 1 88 ? -5.870 2.859 10.534 1.00 88.75 88 ALA A C 1
ATOM 629 O O . ALA A 1 88 ? -5.708 2.062 9.614 1.00 88.75 88 ALA A O 1
ATOM 630 N N . ALA A 1 89 ? -6.787 2.643 11.487 1.00 91.75 89 ALA A N 1
ATOM 631 C CA . ALA A 1 89 ? -7.676 1.477 11.475 1.00 91.75 89 ALA A CA 1
ATOM 632 C C . ALA A 1 89 ? -8.578 1.446 10.226 1.00 91.75 89 ALA A C 1
ATOM 634 O O . ALA A 1 89 ? -8.741 0.404 9.597 1.00 91.75 89 ALA A O 1
ATOM 635 N N . THR A 1 90 ? -9.130 2.596 9.833 1.00 94.62 90 THR A N 1
ATOM 636 C CA . THR A 1 90 ? -9.942 2.730 8.611 1.00 94.62 90 THR A CA 1
ATOM 637 C C . THR A 1 90 ? -9.123 2.375 7.372 1.00 94.62 90 THR A C 1
ATOM 639 O O . THR A 1 90 ? -9.591 1.633 6.511 1.00 94.62 90 THR A O 1
ATOM 642 N N . GLU A 1 91 ? -7.879 2.843 7.304 1.00 92.75 91 GLU A N 1
ATOM 643 C CA . GLU A 1 91 ? -6.993 2.560 6.183 1.00 92.75 91 GLU A CA 1
ATOM 644 C C . GLU A 1 91 ? -6.578 1.086 6.125 1.00 92.75 91 GLU A C 1
ATOM 646 O O . GLU A 1 91 ? -6.542 0.522 5.037 1.00 92.75 91 GLU A O 1
ATOM 651 N N . VAL A 1 92 ? -6.356 0.413 7.262 1.00 93.19 92 VAL A N 1
ATOM 652 C CA . VAL A 1 92 ? -6.114 -1.043 7.282 1.00 93.19 92 VAL A CA 1
ATOM 653 C C . VAL A 1 92 ? -7.281 -1.801 6.644 1.00 93.19 92 VAL A C 1
ATOM 655 O O . VAL A 1 92 ? -7.050 -2.680 5.818 1.00 93.19 92 VAL A O 1
ATOM 658 N N . ILE A 1 93 ? -8.530 -1.440 6.962 1.00 95.81 93 ILE A N 1
ATOM 659 C CA . ILE A 1 93 ? -9.712 -2.044 6.321 1.00 95.81 93 ILE A CA 1
ATOM 660 C C . ILE A 1 93 ? -9.739 -1.709 4.823 1.00 95.81 93 ILE A C 1
ATOM 662 O O . ILE A 1 93 ? -10.079 -2.552 4.000 1.00 95.81 93 ILE A O 1
ATOM 666 N N . ALA A 1 94 ? -9.375 -0.490 4.432 1.00 94.69 94 ALA A N 1
ATOM 667 C CA . ALA A 1 94 ? -9.312 -0.135 3.019 1.00 94.69 94 ALA A CA 1
ATOM 668 C C . ALA A 1 94 ? -8.261 -0.977 2.271 1.00 94.69 94 ALA A C 1
ATOM 670 O O . ALA A 1 94 ? -8.536 -1.485 1.185 1.00 94.69 94 ALA A O 1
ATOM 671 N N . TRP A 1 95 ? -7.086 -1.196 2.868 1.00 93.75 95 TRP A N 1
ATOM 672 C CA . TRP A 1 95 ? -6.034 -2.046 2.309 1.00 93.75 95 TRP A CA 1
ATOM 673 C C . TRP A 1 95 ? -6.456 -3.513 2.184 1.00 93.75 95 TRP A C 1
ATOM 675 O O . TRP A 1 95 ? -6.109 -4.146 1.187 1.00 93.75 95 TRP A O 1
ATOM 685 N N . THR A 1 96 ? -7.223 -4.061 3.137 1.00 93.25 96 THR A N 1
ATOM 686 C CA . THR A 1 96 ? -7.726 -5.446 3.030 1.00 93.25 96 THR A CA 1
ATOM 687 C C . THR A 1 96 ? -8.663 -5.597 1.833 1.00 93.25 96 THR A C 1
ATOM 689 O O . THR A 1 96 ? -8.578 -6.584 1.104 1.00 93.25 96 THR A O 1
ATOM 692 N N . ARG A 1 97 ? -9.517 -4.594 1.587 1.00 93.62 97 ARG A N 1
ATOM 693 C CA . ARG A 1 97 ? -10.424 -4.544 0.430 1.00 93.62 97 ARG A CA 1
ATOM 694 C C . ARG A 1 97 ? -9.660 -4.405 -0.875 1.00 93.62 97 ARG A C 1
ATOM 696 O O . ARG A 1 97 ? -9.881 -5.190 -1.794 1.00 93.62 97 ARG A O 1
ATOM 703 N N . LEU A 1 98 ? -8.718 -3.467 -0.921 1.00 91.00 98 LEU A N 1
ATOM 704 C CA . LEU A 1 98 ? -7.881 -3.234 -2.089 1.00 91.00 98 LEU A CA 1
ATOM 705 C C . LEU A 1 98 ? -7.086 -4.494 -2.463 1.00 91.00 98 LEU A C 1
ATOM 707 O O . LEU A 1 98 ? -7.115 -4.908 -3.617 1.00 91.00 98 LEU A O 1
ATOM 711 N N . GLY A 1 99 ? -6.455 -5.157 -1.488 1.00 87.75 99 GLY A N 1
ATOM 712 C CA . GLY A 1 99 ? -5.724 -6.413 -1.695 1.00 87.75 99 GLY A CA 1
ATOM 713 C C . GLY A 1 99 ? -6.601 -7.582 -2.163 1.00 87.75 99 GLY A C 1
ATOM 714 O O . GLY A 1 99 ? -6.114 -8.464 -2.861 1.00 87.75 99 GLY A O 1
ATOM 715 N N . ALA A 1 100 ? -7.899 -7.571 -1.845 1.00 87.06 100 ALA A N 1
ATOM 716 C CA . ALA A 1 100 ? -8.877 -8.529 -2.367 1.00 87.06 100 ALA A CA 1
ATOM 717 C C . ALA A 1 100 ? -9.424 -8.156 -3.765 1.00 87.06 100 ALA A C 1
ATOM 719 O O . ALA A 1 100 ? -10.287 -8.859 -4.290 1.00 87.06 100 ALA A O 1
ATOM 720 N N . GLY A 1 101 ? -8.961 -7.050 -4.359 1.00 87.69 101 GLY A N 1
ATOM 721 C CA . GLY A 1 101 ? -9.453 -6.520 -5.635 1.00 87.69 101 GLY A CA 1
ATOM 722 C C . GLY A 1 101 ? -10.746 -5.699 -5.531 1.00 87.69 101 GLY A C 1
ATOM 723 O O . GLY A 1 101 ? -11.267 -5.246 -6.549 1.00 87.69 101 GLY A O 1
ATOM 724 N N . ASP A 1 102 ? -11.264 -5.460 -4.325 1.00 92.25 102 ASP A N 1
ATOM 725 C CA . ASP A 1 102 ? -12.468 -4.663 -4.071 1.00 92.25 102 ASP A CA 1
ATOM 726 C C . ASP A 1 102 ? -12.123 -3.168 -3.929 1.00 92.25 102 ASP A C 1
ATOM 728 O O . ASP A 1 102 ? -12.176 -2.577 -2.846 1.00 92.25 102 ASP A O 1
ATOM 732 N N . VAL A 1 103 ? -11.740 -2.546 -5.049 1.00 92.69 103 VAL A N 1
ATOM 733 C CA . VAL A 1 103 ? -11.347 -1.124 -5.107 1.00 92.69 103 VAL A CA 1
ATOM 734 C C . VAL A 1 103 ? -12.486 -0.209 -4.639 1.00 92.69 103 VAL A C 1
ATOM 736 O O . VAL A 1 103 ? -12.278 0.720 -3.856 1.00 92.69 103 VAL A O 1
ATOM 739 N N . ALA A 1 104 ? -13.715 -0.479 -5.090 1.00 94.06 104 ALA A N 1
ATOM 740 C CA . ALA A 1 104 ? -14.885 0.319 -4.731 1.00 94.06 104 ALA A CA 1
ATOM 741 C C . ALA A 1 104 ? -15.207 0.218 -3.231 1.00 94.06 104 ALA A C 1
ATOM 743 O O . ALA A 1 104 ? -15.471 1.241 -2.596 1.00 94.06 104 ALA A O 1
ATOM 744 N N . GLY A 1 105 ? -15.129 -0.983 -2.648 1.00 93.50 105 GLY A N 1
ATOM 745 C CA . GLY A 1 105 ? -15.292 -1.191 -1.213 1.00 93.50 105 GLY A CA 1
ATOM 746 C C . GLY A 1 105 ? -14.214 -0.486 -0.390 1.00 93.50 105 GLY A C 1
ATOM 747 O O . GLY A 1 105 ? -14.542 0.158 0.606 1.00 93.50 105 GLY A O 1
ATOM 748 N N . GLY A 1 106 ? -12.951 -0.517 -0.830 1.00 93.19 106 GLY A N 1
ATOM 749 C CA . GLY A 1 106 ? -11.863 0.228 -0.186 1.00 93.19 106 GLY A CA 1
ATOM 750 C C . GLY A 1 106 ? -12.119 1.740 -0.157 1.00 93.19 106 GLY A C 1
ATOM 751 O O . GLY A 1 106 ? -12.032 2.376 0.896 1.00 93.19 106 GLY A O 1
ATOM 752 N N . ARG A 1 107 ? -12.550 2.319 -1.285 1.00 94.12 107 ARG A N 1
ATOM 753 C CA . ARG A 1 107 ? -12.948 3.738 -1.367 1.00 94.12 107 ARG A CA 1
ATOM 754 C C . ARG A 1 107 ? -14.149 4.067 -0.481 1.00 94.12 107 ARG A C 1
ATOM 756 O O . ARG A 1 107 ? -14.152 5.107 0.174 1.00 94.12 107 ARG A O 1
ATOM 763 N N . ALA A 1 108 ? -15.148 3.186 -0.423 1.00 94.81 108 ALA A N 1
ATOM 764 C CA . ALA A 1 108 ? -16.317 3.366 0.438 1.00 94.81 108 ALA A CA 1
ATOM 765 C C . ALA A 1 108 ? -15.943 3.372 1.929 1.00 94.81 108 ALA A C 1
ATOM 767 O O . ALA A 1 108 ? -16.498 4.149 2.702 1.00 94.81 108 ALA A O 1
ATOM 768 N N . VAL A 1 109 ? -14.966 2.554 2.330 1.00 94.62 109 VAL A N 1
ATOM 769 C CA . VAL A 1 109 ? -14.409 2.578 3.688 1.00 94.62 109 VAL A CA 1
ATOM 770 C C . VAL A 1 109 ? -13.715 3.913 3.958 1.00 94.62 109 VAL A C 1
ATOM 772 O O . VAL A 1 109 ? -13.979 4.541 4.982 1.00 94.62 109 VAL A O 1
ATOM 775 N N . LEU A 1 110 ? -12.889 4.401 3.032 1.00 93.06 110 LEU A N 1
ATOM 776 C CA . LEU A 1 110 ? -12.185 5.678 3.197 1.00 93.06 110 LEU A CA 1
ATOM 777 C C . LEU A 1 110 ? -13.103 6.898 3.183 1.00 93.06 110 LEU A C 1
ATOM 779 O O . LEU A 1 110 ? -12.783 7.900 3.815 1.00 93.06 110 LEU A O 1
ATOM 783 N N . ALA A 1 111 ? -14.271 6.813 2.548 1.00 91.81 111 ALA A N 1
ATOM 784 C CA . ALA A 1 111 ? -15.284 7.862 2.625 1.00 91.81 111 ALA A CA 1
ATOM 785 C C . ALA A 1 111 ? -15.823 8.082 4.055 1.00 91.81 111 ALA A C 1
ATOM 787 O O . ALA A 1 111 ? -16.453 9.103 4.319 1.00 91.81 111 ALA A O 1
ATOM 788 N N . SER A 1 112 ? -15.572 7.148 4.983 1.00 88.50 112 SER A N 1
ATOM 789 C CA . SER A 1 112 ? -15.906 7.299 6.407 1.00 88.50 112 SER A CA 1
ATOM 790 C C . SER A 1 112 ? -14.863 8.075 7.223 1.00 88.50 112 SER A C 1
ATOM 792 O O . SER A 1 112 ? -15.093 8.344 8.408 1.00 88.50 112 SER A O 1
ATOM 794 N N . LEU A 1 113 ? -13.730 8.446 6.613 1.00 87.06 113 LEU A N 1
ATOM 795 C CA . LEU A 1 113 ? -12.747 9.317 7.248 1.00 87.06 113 LEU A CA 1
ATOM 796 C C . LEU A 1 113 ? -13.378 10.682 7.586 1.00 87.06 113 LEU A C 1
ATOM 798 O O . LEU A 1 113 ? -14.218 11.190 6.838 1.00 87.06 113 LEU A O 1
ATOM 802 N N . PRO A 1 114 ? -12.993 11.300 8.716 1.00 80.44 114 PRO A N 1
ATOM 803 C CA . PRO A 1 114 ? -13.479 12.625 9.076 1.00 80.44 114 PRO A CA 1
ATOM 804 C C . PRO A 1 114 ? -13.073 13.676 8.034 1.00 80.44 114 PRO A C 1
ATOM 806 O O . PRO A 1 114 ? -12.027 13.576 7.394 1.00 80.44 114 PRO A O 1
ATOM 809 N N . SER A 1 115 ? -13.886 14.726 7.895 1.00 73.88 115 SER A N 1
ATOM 810 C CA . SER A 1 115 ? -13.630 15.824 6.958 1.00 73.88 115 SER A CA 1
ATOM 811 C C . SER A 1 115 ? -12.242 16.435 7.179 1.00 73.88 115 SER A C 1
ATOM 813 O O . SER A 1 115 ? -11.939 16.885 8.284 1.00 73.88 115 SER A O 1
ATOM 815 N N . GLY A 1 116 ? -11.420 16.468 6.129 1.00 73.31 116 GLY A N 1
ATOM 816 C CA . GLY A 1 116 ? -10.042 16.968 6.179 1.00 73.31 116 GLY A CA 1
ATOM 817 C C . GLY A 1 116 ? -8.979 15.891 6.421 1.00 73.31 116 GLY A C 1
ATOM 818 O O . GLY A 1 116 ? -7.800 16.171 6.220 1.00 73.31 116 GLY A O 1
ATOM 819 N N . ALA A 1 117 ? -9.362 14.661 6.783 1.00 81.00 117 ALA A N 1
ATOM 820 C CA . ALA A 1 117 ? -8.459 13.517 6.738 1.00 81.00 117 ALA A CA 1
ATOM 821 C C . ALA A 1 117 ? -8.429 12.936 5.319 1.00 81.00 117 ALA A C 1
ATOM 823 O O . ALA A 1 117 ? -9.472 12.674 4.719 1.00 81.00 117 ALA A O 1
ATOM 824 N N . ALA A 1 118 ? -7.226 12.736 4.787 1.00 84.12 118 ALA A N 1
ATOM 825 C CA . ALA A 1 118 ? -7.005 12.079 3.506 1.00 84.12 118 ALA A CA 1
ATOM 826 C C . ALA A 1 118 ? -6.424 10.674 3.733 1.00 84.12 118 ALA A C 1
ATOM 828 O O . ALA A 1 118 ? -5.718 10.469 4.725 1.00 84.12 118 ALA A O 1
ATOM 829 N N . PRO A 1 119 ? -6.675 9.718 2.821 1.00 87.50 119 PRO A N 1
ATOM 830 C CA . PRO A 1 119 ? -5.947 8.451 2.806 1.00 87.50 119 PRO A CA 1
ATOM 831 C C . PRO A 1 119 ? -4.441 8.702 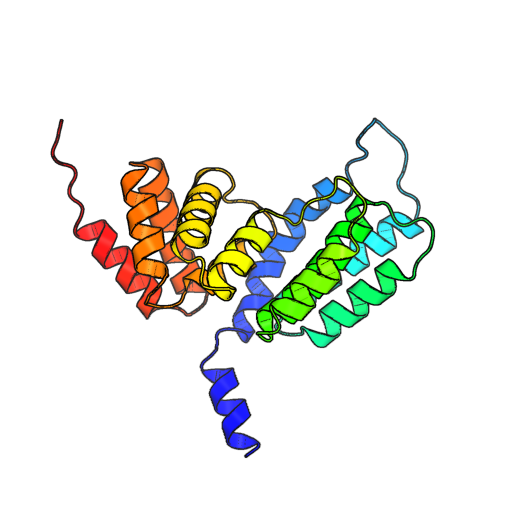2.688 1.00 87.50 119 PRO A C 1
ATOM 833 O O . PRO A 1 119 ? -4.035 9.702 2.083 1.00 87.50 119 PRO A O 1
ATOM 836 N N . SER A 1 120 ? -3.604 7.796 3.197 1.00 90.06 120 SER A N 1
ATOM 837 C CA . SER A 1 120 ? -2.158 7.915 2.997 1.00 90.06 120 SER A CA 1
ATOM 838 C C . SER A 1 120 ? -1.785 7.972 1.508 1.00 90.06 120 SER A C 1
ATOM 840 O O . SER A 1 120 ? -2.471 7.422 0.641 1.00 90.06 120 SER A O 1
ATOM 842 N N . LEU A 1 121 ? -0.669 8.635 1.195 1.00 91.69 121 LEU A N 1
ATOM 843 C CA . LEU A 1 121 ? -0.154 8.691 -0.175 1.00 91.69 121 LEU A CA 1
ATOM 844 C C . LEU A 1 121 ? 0.149 7.293 -0.754 1.00 91.69 121 LEU A C 1
ATOM 846 O O . LEU A 1 121 ? -0.201 7.072 -1.913 1.00 91.69 121 LEU A O 1
ATOM 850 N N . PRO A 1 122 ? 0.721 6.328 0.002 1.00 91.50 122 PRO A N 1
ATOM 851 C CA . PRO A 1 122 ? 0.824 4.945 -0.460 1.00 91.50 122 PRO A CA 1
ATOM 852 C C . PRO A 1 122 ? -0.515 4.334 -0.876 1.00 91.50 122 PRO A C 1
ATOM 854 O O . PRO A 1 122 ? -0.585 3.704 -1.931 1.00 91.50 122 PRO A O 1
ATOM 857 N N . TYR A 1 123 ? -1.584 4.549 -0.099 1.00 92.75 123 TYR A N 1
ATOM 858 C CA . TYR A 1 123 ? -2.906 4.048 -0.473 1.00 92.75 123 TYR A CA 1
ATOM 859 C C . TYR A 1 123 ? -3.392 4.707 -1.764 1.00 92.75 123 TYR A C 1
ATOM 861 O O . TYR A 1 123 ? -3.863 4.019 -2.663 1.00 92.75 123 TYR A O 1
ATOM 869 N N . GLN A 1 124 ? -3.245 6.029 -1.892 1.00 94.38 124 GLN A N 1
ATOM 870 C CA . GLN A 1 124 ? -3.639 6.756 -3.105 1.00 94.38 124 GLN A CA 1
ATOM 871 C C . GLN A 1 124 ? -2.890 6.252 -4.349 1.00 94.38 124 GLN A C 1
ATOM 873 O O . GLN A 1 124 ? -3.498 6.104 -5.408 1.00 94.38 124 GLN A O 1
ATOM 878 N N . ALA A 1 125 ? -1.594 5.944 -4.227 1.00 93.88 125 ALA A N 1
ATOM 879 C CA . ALA A 1 125 ? -0.808 5.370 -5.318 1.00 93.88 125 ALA A CA 1
ATOM 880 C C . ALA A 1 125 ? -1.335 3.984 -5.716 1.00 93.88 125 ALA A C 1
ATOM 882 O O . ALA A 1 125 ? -1.558 3.720 -6.898 1.00 93.88 125 ALA A O 1
ATOM 883 N N . ALA A 1 126 ? -1.584 3.119 -4.730 1.00 92.50 126 ALA A N 1
ATOM 884 C CA . ALA A 1 126 ? -2.114 1.781 -4.959 1.00 92.50 126 ALA A CA 1
ATOM 885 C C . ALA A 1 126 ? -3.530 1.803 -5.558 1.00 92.50 126 ALA A C 1
ATOM 887 O O . ALA A 1 126 ? -3.805 1.068 -6.501 1.00 92.50 126 ALA A O 1
ATOM 888 N N . ASP A 1 127 ? -4.413 2.677 -5.073 1.00 93.94 127 ASP A N 1
ATOM 889 C CA . ASP A 1 127 ? -5.766 2.873 -5.606 1.00 93.94 127 ASP A CA 1
ATOM 890 C C . ASP A 1 127 ? -5.747 3.392 -7.053 1.00 93.94 127 ASP A C 1
ATOM 892 O O . ASP A 1 127 ? -6.512 2.910 -7.893 1.00 93.94 127 ASP A O 1
ATOM 896 N N . ALA A 1 128 ? -4.842 4.320 -7.385 1.00 93.62 128 ALA A N 1
ATOM 897 C CA . ALA A 1 128 ? -4.657 4.796 -8.755 1.00 93.62 128 ALA A CA 1
ATOM 898 C C . ALA A 1 128 ? -4.212 3.658 -9.691 1.00 93.62 128 ALA A C 1
ATOM 900 O O . ALA A 1 128 ? -4.811 3.467 -10.751 1.00 93.62 128 ALA A O 1
ATOM 901 N N . LEU A 1 129 ? -3.234 2.844 -9.273 1.00 91.75 129 LEU A N 1
ATOM 902 C CA . LEU A 1 129 ? -2.797 1.665 -10.030 1.00 91.75 129 LEU A CA 1
ATOM 903 C C . LEU A 1 129 ? -3.929 0.637 -10.189 1.00 91.75 129 LEU A C 1
ATOM 905 O O . LEU A 1 129 ? -4.178 0.154 -11.293 1.00 91.75 129 LEU A O 1
ATOM 909 N N . ALA A 1 130 ? -4.652 0.334 -9.110 1.00 90.50 130 ALA A N 1
ATOM 910 C CA . ALA A 1 130 ? -5.730 -0.652 -9.110 1.00 90.50 130 ALA A CA 1
ATOM 911 C C . ALA A 1 130 ? -6.948 -0.219 -9.941 1.00 90.50 130 ALA A C 1
ATOM 913 O O . ALA A 1 130 ? -7.640 -1.061 -10.509 1.00 90.50 130 ALA A O 1
ATOM 914 N N . SER A 1 131 ? -7.210 1.086 -10.037 1.00 91.00 131 SER A N 1
ATOM 915 C CA . SER A 1 131 ? -8.329 1.644 -10.807 1.00 91.00 131 SER A CA 1
ATOM 916 C C . SER A 1 131 ? -7.991 1.993 -12.261 1.00 91.00 131 SER A C 1
ATOM 918 O O . SER A 1 131 ? -8.843 2.524 -12.971 1.00 91.00 131 SER A O 1
ATOM 920 N N . GLY A 1 132 ? -6.775 1.681 -12.723 1.00 89.00 132 GLY A N 1
ATOM 921 C CA . GLY A 1 132 ? -6.344 1.900 -14.107 1.00 89.00 132 GLY A CA 1
ATOM 922 C C . GLY A 1 132 ? -5.788 3.297 -14.399 1.00 89.00 132 GLY A C 1
ATOM 923 O O . GLY A 1 132 ? -5.416 3.578 -15.536 1.00 89.00 132 GLY A O 1
ATOM 924 N N . ALA A 1 133 ? -5.655 4.167 -13.395 1.00 91.88 133 ALA A N 1
ATOM 925 C CA . ALA A 1 133 ? -4.961 5.450 -13.506 1.00 91.88 133 ALA A CA 1
ATOM 926 C C . ALA A 1 133 ? -3.434 5.256 -13.395 1.00 91.88 133 ALA A C 1
ATOM 928 O O . ALA A 1 133 ? -2.775 5.811 -12.513 1.00 91.88 133 ALA A O 1
ATOM 929 N N . GLN A 1 134 ? -2.870 4.439 -14.294 1.00 92.06 134 GLN A N 1
ATOM 930 C CA . GLN A 1 134 ? -1.496 3.940 -14.197 1.00 92.06 134 GLN A CA 1
ATOM 931 C C . GLN A 1 134 ? -0.461 5.063 -14.099 1.00 92.06 134 GLN A C 1
ATOM 933 O O . GLN A 1 134 ? 0.333 5.050 -13.166 1.00 92.06 134 GLN A O 1
ATOM 938 N N . ALA A 1 135 ? -0.502 6.063 -14.986 1.00 92.88 135 ALA A N 1
ATOM 939 C CA . ALA A 1 135 ? 0.457 7.173 -14.972 1.00 92.88 135 ALA A CA 1
ATOM 940 C C . ALA A 1 135 ? 0.483 7.906 -13.617 1.00 92.88 135 ALA A C 1
ATOM 942 O O . ALA A 1 135 ? 1.545 8.126 -13.047 1.00 92.88 135 ALA A O 1
ATOM 943 N N . GLN A 1 136 ? -0.691 8.205 -13.050 1.00 94.38 136 GLN A N 1
ATOM 944 C CA . GLN A 1 136 ? -0.792 8.852 -11.741 1.00 94.38 136 GLN A CA 1
ATOM 945 C C . GLN A 1 136 ? -0.208 7.973 -10.627 1.00 94.38 136 GLN A C 1
ATOM 947 O O . GLN A 1 136 ? 0.549 8.463 -9.787 1.00 94.38 136 GLN A O 1
ATOM 952 N N . GLY A 1 137 ? -0.557 6.685 -10.618 1.00 94.00 137 GLY A N 1
ATOM 953 C CA . GLY A 1 137 ? -0.061 5.733 -9.627 1.00 94.00 137 GLY A CA 1
ATOM 954 C C . GLY A 1 137 ? 1.456 5.549 -9.698 1.00 94.00 137 GLY A C 1
ATOM 955 O O . GLY A 1 137 ? 2.126 5.593 -8.668 1.00 94.00 137 GLY A O 1
ATOM 956 N N . VAL A 1 138 ? 1.999 5.424 -10.911 1.00 94.62 138 VAL A N 1
ATOM 957 C CA . VAL A 1 138 ? 3.437 5.309 -11.184 1.00 94.62 138 VAL A CA 1
ATOM 958 C C . VAL A 1 138 ? 4.181 6.553 -10.696 1.00 94.62 138 VAL A C 1
ATOM 960 O O . VAL A 1 138 ? 5.105 6.420 -9.894 1.00 94.62 138 VAL A O 1
ATOM 963 N N . SER A 1 139 ? 3.766 7.756 -11.110 1.00 95.56 139 SER A N 1
ATOM 964 C CA . SER A 1 139 ? 4.449 8.995 -10.718 1.00 95.56 139 SER A CA 1
ATOM 965 C C . SER A 1 139 ? 4.413 9.216 -9.205 1.00 95.56 139 SER A C 1
ATOM 967 O O . SER A 1 139 ? 5.426 9.589 -8.609 1.00 95.56 139 SER A O 1
ATOM 969 N N . LEU A 1 140 ? 3.273 8.950 -8.553 1.00 95.50 140 LEU A N 1
ATOM 970 C CA . LEU A 1 140 ? 3.159 9.092 -7.101 1.00 95.50 140 LEU A CA 1
ATOM 971 C C . LEU A 1 140 ? 4.043 8.079 -6.365 1.00 95.50 140 LEU A C 1
ATOM 973 O O . LEU A 1 140 ? 4.704 8.435 -5.390 1.00 95.50 140 LEU A O 1
ATOM 977 N N . LEU A 1 141 ? 4.095 6.832 -6.834 1.00 94.31 141 LEU A N 1
ATOM 978 C CA . LEU A 1 141 ? 4.920 5.801 -6.214 1.00 94.31 141 LEU A CA 1
ATOM 979 C C . LEU A 1 141 ? 6.420 6.063 -6.403 1.00 94.31 141 LEU A C 1
ATOM 981 O O . LEU A 1 141 ? 7.186 5.926 -5.449 1.00 94.31 141 LEU A O 1
ATOM 985 N N . ALA A 1 142 ? 6.834 6.497 -7.596 1.00 94.94 142 ALA A N 1
ATOM 986 C CA . ALA A 1 142 ? 8.207 6.912 -7.864 1.00 94.94 142 ALA A CA 1
ATOM 987 C C . ALA A 1 142 ? 8.612 8.096 -6.970 1.00 94.94 142 ALA A C 1
ATOM 989 O O . ALA A 1 142 ? 9.679 8.079 -6.356 1.00 94.94 142 ALA A O 1
ATOM 990 N N . TRP A 1 143 ? 7.737 9.096 -6.822 1.00 95.25 143 TRP A N 1
ATOM 991 C CA . TRP A 1 143 ? 7.952 10.206 -5.892 1.00 95.25 143 TRP A CA 1
ATOM 992 C C . TRP A 1 143 ? 8.072 9.724 -4.439 1.00 95.25 143 TRP A C 1
ATOM 994 O O . TRP A 1 143 ? 8.992 10.141 -3.735 1.00 95.25 143 TRP A O 1
ATOM 1004 N N . LEU A 1 144 ? 7.203 8.810 -3.986 1.00 93.81 144 LEU A N 1
ATOM 1005 C CA . LEU A 1 144 ? 7.253 8.249 -2.629 1.00 93.81 144 LEU A CA 1
ATOM 1006 C C . LEU A 1 144 ? 8.567 7.507 -2.357 1.00 93.81 144 LEU A C 1
ATOM 1008 O O . LEU A 1 144 ? 9.166 7.696 -1.302 1.00 93.81 144 LEU A O 1
ATOM 1012 N N . LEU A 1 145 ? 9.050 6.713 -3.312 1.00 92.56 145 LEU A N 1
ATOM 1013 C CA . LEU A 1 145 ? 10.305 5.962 -3.199 1.00 92.56 145 LEU A CA 1
ATOM 1014 C C . LEU A 1 145 ? 11.549 6.856 -3.056 1.00 92.56 145 LEU A C 1
ATOM 1016 O O . LEU A 1 145 ? 12.547 6.440 -2.451 1.00 92.56 145 LEU A O 1
ATOM 1020 N N . VAL A 1 146 ? 11.495 8.074 -3.598 1.00 90.88 146 VAL A N 1
ATOM 1021 C CA . VAL A 1 146 ? 12.575 9.063 -3.489 1.00 90.88 146 VAL A CA 1
ATOM 1022 C C . VAL A 1 146 ? 12.409 9.928 -2.243 1.00 90.88 146 VAL A C 1
ATOM 1024 O O . VAL A 1 146 ? 13.349 10.065 -1.463 1.00 90.88 146 VAL A O 1
ATOM 1027 N N . GLN A 1 147 ? 11.224 10.503 -2.040 1.00 92.00 147 GLN A N 1
ATOM 1028 C CA . GLN A 1 147 ? 10.996 11.556 -1.047 1.00 92.00 147 GLN A CA 1
ATOM 1029 C C . GLN A 1 147 ? 10.583 11.025 0.325 1.00 92.00 147 GLN A C 1
ATOM 1031 O O . GLN A 1 147 ? 10.834 11.671 1.340 1.00 92.00 147 GLN A O 1
ATOM 1036 N N . ARG A 1 148 ? 9.924 9.863 0.371 1.00 87.81 148 ARG A N 1
ATOM 1037 C CA . ARG A 1 148 ? 9.403 9.251 1.602 1.00 87.81 148 ARG A CA 1
ATOM 1038 C C . ARG A 1 148 ? 9.665 7.739 1.648 1.00 87.81 148 ARG A C 1
ATOM 1040 O O . ARG A 1 148 ? 8.733 6.961 1.857 1.00 87.81 148 ARG A O 1
ATOM 1047 N N . PRO A 1 149 ? 10.927 7.289 1.497 1.00 81.81 149 PRO A N 1
ATOM 1048 C CA . PRO A 1 149 ? 11.260 5.864 1.405 1.00 81.81 149 PRO A CA 1
ATOM 1049 C C . PRO A 1 149 ? 10.946 5.067 2.680 1.00 81.81 149 PRO A C 1
ATOM 1051 O O . PRO A 1 149 ? 10.950 3.840 2.654 1.00 81.81 149 PRO A O 1
ATOM 1054 N N . THR A 1 150 ? 10.707 5.749 3.801 1.00 79.50 150 THR A N 1
ATOM 1055 C CA . THR A 1 150 ? 10.385 5.150 5.099 1.00 79.50 150 THR A CA 1
ATOM 1056 C C . THR A 1 150 ? 8.895 5.214 5.437 1.00 79.50 150 THR A C 1
ATOM 1058 O O . THR A 1 150 ? 8.521 4.831 6.542 1.00 79.50 150 THR A O 1
ATOM 1061 N N . GLU A 1 151 ? 8.034 5.684 4.529 1.00 78.00 151 GLU A N 1
ATOM 1062 C CA . GLU A 1 151 ? 6.593 5.783 4.777 1.00 78.00 151 GLU A CA 1
ATOM 1063 C C . GLU A 1 151 ? 6.008 4.394 5.141 1.00 78.00 151 GLU A C 1
ATOM 1065 O O . GLU A 1 151 ? 6.253 3.420 4.423 1.00 78.00 151 GLU A O 1
ATOM 1070 N N . PRO A 1 152 ? 5.232 4.249 6.234 1.00 70.50 152 PRO A N 1
ATOM 1071 C CA . PRO A 1 152 ? 4.952 2.934 6.831 1.00 70.50 152 PRO A CA 1
ATOM 1072 C C . PRO A 1 152 ? 4.142 2.001 5.933 1.00 70.50 152 PRO A C 1
ATOM 1074 O O . PRO A 1 152 ? 4.326 0.786 5.970 1.00 70.50 152 PRO A O 1
ATOM 1077 N N . MET A 1 153 ? 3.243 2.579 5.131 1.00 81.19 153 MET A N 1
ATOM 1078 C CA . MET A 1 153 ? 2.366 1.840 4.222 1.00 81.19 153 MET A CA 1
ATOM 1079 C C . MET A 1 153 ? 2.955 1.685 2.815 1.00 81.19 153 MET A C 1
ATOM 1081 O O . MET A 1 153 ? 2.350 1.030 1.966 1.00 81.19 153 MET A O 1
ATOM 1085 N N . LEU A 1 154 ? 4.142 2.247 2.552 1.00 82.81 154 LEU A N 1
ATOM 1086 C CA . LEU A 1 154 ? 4.801 2.136 1.251 1.00 82.81 154 LEU A CA 1
ATOM 1087 C C . LEU A 1 154 ? 5.004 0.679 0.807 1.00 82.81 154 LEU A C 1
ATOM 1089 O O . LEU A 1 154 ? 4.687 0.398 -0.346 1.00 82.81 154 LEU A O 1
ATOM 1093 N N . PRO A 1 155 ? 5.420 -0.276 1.669 1.00 82.50 155 PRO A N 1
ATOM 1094 C CA . PRO A 1 155 ? 5.564 -1.672 1.255 1.00 82.50 155 PRO A CA 1
ATOM 1095 C C . PRO A 1 155 ? 4.289 -2.286 0.656 1.00 82.50 155 PRO A C 1
ATOM 1097 O O . PRO A 1 155 ? 4.386 -3.069 -0.285 1.00 82.50 155 PRO A O 1
ATOM 1100 N N . PHE A 1 156 ? 3.100 -1.903 1.138 1.00 82.88 156 PHE A N 1
ATOM 1101 C CA . PHE A 1 156 ? 1.832 -2.378 0.572 1.00 82.88 156 PHE A CA 1
ATOM 1102 C C . PHE A 1 156 ? 1.567 -1.781 -0.814 1.00 82.88 156 PHE A C 1
ATOM 1104 O O . PHE A 1 156 ? 1.107 -2.481 -1.712 1.00 82.88 156 PHE A O 1
ATOM 1111 N N . ALA A 1 157 ? 1.913 -0.508 -1.024 1.00 86.38 157 ALA A N 1
ATOM 1112 C CA . ALA A 1 157 ? 1.823 0.120 -2.340 1.00 86.38 157 ALA A CA 1
ATOM 1113 C C . ALA A 1 157 ? 2.821 -0.484 -3.341 1.00 86.38 157 ALA A C 1
ATOM 1115 O O . ALA A 1 157 ? 2.489 -0.661 -4.511 1.00 86.38 157 ALA A O 1
ATOM 1116 N N . LEU A 1 158 ? 4.020 -0.867 -2.887 1.00 85.31 158 LEU A N 1
ATOM 1117 C CA . LEU A 1 158 ? 5.029 -1.494 -3.745 1.00 85.31 158 LEU A CA 1
ATOM 1118 C C . LEU A 1 158 ? 4.587 -2.854 -4.292 1.00 85.31 158 LEU A C 1
ATOM 1120 O O . LEU A 1 158 ? 4.975 -3.197 -5.409 1.00 85.31 158 LEU A O 1
ATOM 1124 N N . MET A 1 159 ? 3.716 -3.589 -3.592 1.00 80.62 159 MET A N 1
ATOM 1125 C CA . MET A 1 159 ? 3.127 -4.823 -4.132 1.00 80.62 159 MET A CA 1
ATOM 1126 C C . MET A 1 159 ? 2.390 -4.577 -5.455 1.00 80.62 159 MET A C 1
ATOM 1128 O O . MET A 1 159 ? 2.469 -5.396 -6.366 1.00 80.62 159 MET A O 1
ATOM 1132 N N . TRP A 1 160 ? 1.746 -3.418 -5.610 1.00 79.69 160 TRP A N 1
ATOM 1133 C CA . TRP A 1 160 ? 1.066 -3.047 -6.853 1.00 79.69 160 TRP A CA 1
ATOM 1134 C C . TRP A 1 160 ? 2.033 -2.710 -7.990 1.00 79.69 160 TRP A C 1
ATOM 1136 O O . TRP A 1 160 ? 1.680 -2.866 -9.158 1.00 79.69 160 TRP A O 1
ATOM 1146 N N . SER A 1 161 ? 3.265 -2.307 -7.663 1.00 76.94 161 SER A N 1
ATOM 1147 C CA . SER A 1 161 ? 4.320 -2.073 -8.655 1.00 76.94 161 SER A CA 1
ATOM 1148 C C . SER A 1 161 ? 5.025 -3.330 -9.129 1.00 76.94 161 SER A C 1
ATOM 1150 O O . SER A 1 161 ? 5.654 -3.289 -10.176 1.00 76.94 161 SER A O 1
ATOM 1152 N N . ALA A 1 162 ? 4.906 -4.448 -8.406 1.00 76.94 162 ALA A N 1
ATOM 1153 C CA . ALA A 1 162 ? 5.598 -5.691 -8.744 1.00 76.94 162 ALA A CA 1
ATOM 1154 C C . ALA A 1 162 ? 5.081 -6.353 -10.035 1.00 76.94 162 ALA A C 1
ATOM 1156 O O . ALA A 1 162 ? 5.675 -7.313 -10.529 1.00 76.94 162 ALA A O 1
ATOM 1157 N N . ARG A 1 163 ? 3.983 -5.842 -10.605 1.00 79.75 163 ARG A N 1
ATOM 1158 C CA . ARG A 1 163 ? 3.469 -6.294 -11.894 1.00 79.75 163 ARG A CA 1
ATOM 1159 C C . ARG A 1 163 ? 4.441 -5.922 -13.028 1.00 79.75 163 ARG A C 1
ATOM 1161 O O . ARG A 1 163 ? 4.934 -4.792 -13.039 1.00 79.75 163 ARG A O 1
ATOM 1168 N N . PRO A 1 164 ? 4.675 -6.808 -14.015 1.00 74.19 164 PRO A N 1
ATOM 1169 C CA . PRO A 1 164 ? 5.626 -6.548 -15.100 1.00 74.19 164 PRO A CA 1
ATOM 1170 C C . PRO A 1 164 ? 5.349 -5.262 -15.894 1.00 74.19 164 PRO A C 1
ATOM 1172 O O . PRO A 1 164 ? 6.283 -4.581 -16.302 1.00 74.19 164 PRO A O 1
ATOM 1175 N N . ASP A 1 165 ? 4.074 -4.913 -16.081 1.00 80.12 165 ASP A N 1
ATOM 1176 C CA . ASP A 1 165 ? 3.620 -3.714 -16.795 1.00 80.12 165 ASP A CA 1
ATOM 1177 C C . ASP A 1 165 ? 3.762 -2.415 -15.986 1.00 80.12 165 ASP A C 1
ATOM 1179 O O . ASP A 1 165 ? 3.695 -1.330 -16.557 1.00 80.12 165 ASP A O 1
ATOM 1183 N N . VAL A 1 166 ? 3.967 -2.509 -14.669 1.00 88.12 166 VAL A N 1
ATOM 1184 C CA . VAL A 1 166 ? 4.062 -1.351 -13.767 1.00 88.12 166 VAL A CA 1
ATOM 1185 C C . VAL A 1 166 ? 5.501 -1.113 -13.316 1.00 88.12 166 VAL A C 1
ATOM 1187 O O . VAL A 1 166 ? 5.930 0.039 -13.255 1.00 88.12 166 VAL A O 1
ATOM 1190 N N . VAL A 1 167 ? 6.269 -2.173 -13.035 1.00 92.69 167 VAL A N 1
ATOM 1191 C CA . VAL A 1 167 ? 7.635 -2.040 -12.505 1.00 92.69 167 VAL A CA 1
ATOM 1192 C C . VAL A 1 167 ? 8.539 -1.251 -13.452 1.00 92.69 167 VAL A C 1
ATOM 1194 O O . VAL A 1 167 ? 9.273 -0.375 -13.001 1.00 92.69 167 VAL A O 1
ATOM 1197 N N . GLY A 1 168 ? 8.446 -1.502 -14.763 1.00 92.38 168 GLY A N 1
ATOM 1198 C CA . GLY A 1 168 ? 9.248 -0.798 -15.764 1.00 92.38 168 GLY A CA 1
ATOM 1199 C C . GLY A 1 168 ? 8.954 0.702 -15.795 1.00 92.38 168 GLY A C 1
ATOM 1200 O O . GLY A 1 168 ? 9.878 1.509 -15.781 1.00 92.38 168 GLY A O 1
ATOM 1201 N N . GLU A 1 169 ? 7.678 1.082 -15.744 1.00 93.94 169 GLU A N 1
ATOM 1202 C CA . GLU A 1 169 ? 7.246 2.486 -15.730 1.00 93.94 169 GLU A CA 1
ATOM 1203 C C . GLU A 1 169 ? 7.688 3.207 -14.447 1.00 93.94 169 GLU A C 1
ATOM 1205 O O . GLU A 1 169 ? 8.185 4.332 -14.498 1.00 93.94 169 GLU A O 1
ATOM 1210 N N . VAL A 1 170 ? 7.594 2.544 -13.288 1.00 95.12 170 VAL A N 1
ATOM 1211 C CA . VAL A 1 170 ? 8.093 3.099 -12.016 1.00 95.12 170 VAL A CA 1
ATOM 1212 C C . VAL A 1 170 ? 9.599 3.319 -12.083 1.00 95.12 170 VAL A C 1
ATOM 1214 O O . VAL A 1 170 ? 10.083 4.377 -11.690 1.00 95.12 170 VAL A O 1
ATOM 1217 N N . VAL A 1 171 ? 10.354 2.353 -12.608 1.00 95.00 171 VAL A N 1
ATOM 1218 C CA . VAL A 1 171 ? 11.808 2.485 -12.760 1.00 95.00 171 VAL A CA 1
ATOM 1219 C C . VAL A 1 171 ? 12.166 3.572 -13.769 1.00 95.00 171 VAL A C 1
ATOM 1221 O O . VAL A 1 171 ? 13.111 4.321 -13.529 1.00 95.00 171 VAL A O 1
ATOM 1224 N N . HIS A 1 172 ? 11.408 3.709 -14.857 1.00 94.44 172 HIS A N 1
ATOM 1225 C CA . HIS A 1 172 ? 11.586 4.796 -15.813 1.00 94.44 172 HIS A CA 1
ATOM 1226 C C . HIS A 1 172 ? 11.429 6.167 -15.138 1.00 94.44 172 HIS A C 1
ATOM 1228 O O . HIS A 1 172 ? 12.354 6.977 -15.187 1.00 94.44 172 HIS A O 1
ATOM 1234 N N . GLU A 1 173 ? 10.324 6.391 -14.420 1.00 95.62 173 GLU A N 1
ATOM 1235 C CA . GLU A 1 173 ? 10.084 7.629 -13.664 1.00 95.62 173 GLU A CA 1
ATOM 1236 C C . GLU A 1 173 ? 11.154 7.898 -12.599 1.00 95.62 173 GLU A C 1
ATOM 1238 O O . GLU A 1 173 ? 11.568 9.036 -12.378 1.00 95.62 173 GLU A O 1
ATOM 1243 N N . LEU A 1 174 ? 11.658 6.852 -11.944 1.00 95.88 174 LEU A N 1
ATOM 1244 C CA . LEU A 1 174 ? 12.769 6.980 -11.007 1.00 95.88 174 LEU A CA 1
ATOM 1245 C C . LEU A 1 174 ? 14.055 7.413 -11.721 1.00 95.88 174 LEU A C 1
ATOM 1247 O O . LEU A 1 174 ? 14.734 8.326 -11.265 1.00 95.88 174 LEU A O 1
ATOM 1251 N N . ILE A 1 175 ? 14.395 6.821 -12.864 1.00 94.94 175 ILE A N 1
ATOM 1252 C CA . ILE A 1 175 ? 15.597 7.202 -13.616 1.00 94.94 175 ILE A CA 1
ATOM 1253 C C . ILE A 1 175 ? 15.529 8.669 -14.074 1.00 94.94 175 ILE A C 1
ATOM 1255 O O . ILE A 1 175 ? 16.548 9.365 -14.015 1.00 94.94 175 ILE A O 1
ATOM 1259 N N . LEU A 1 176 ? 14.347 9.160 -14.469 1.00 94.31 176 LEU A N 1
ATOM 1260 C CA . LEU A 1 176 ? 14.137 10.563 -14.853 1.00 94.31 176 LEU A CA 1
ATOM 1261 C C . LEU A 1 176 ? 14.419 11.552 -13.709 1.00 94.31 176 LEU A C 1
ATOM 1263 O O . LEU A 1 176 ? 14.811 12.689 -13.965 1.00 94.31 176 LEU A O 1
ATOM 1267 N N . GLN A 1 177 ? 14.302 11.119 -12.452 1.00 93.44 177 GLN A N 1
ATOM 1268 C CA . GLN A 1 177 ? 14.640 11.925 -11.272 1.00 93.44 177 GLN A CA 1
ATOM 1269 C C . GLN A 1 177 ? 16.153 11.985 -10.978 1.00 93.44 177 GLN A C 1
ATOM 1271 O O . GLN A 1 177 ? 16.573 12.590 -9.989 1.00 93.44 177 GLN A O 1
ATOM 1276 N N . GLY A 1 178 ? 16.997 11.380 -11.820 1.00 92.31 178 GLY A N 1
ATOM 1277 C CA . GLY A 1 178 ? 18.453 11.460 -11.711 1.00 92.31 178 GLY A CA 1
ATOM 1278 C C . GLY A 1 178 ? 19.040 10.557 -10.614 1.00 92.31 178 GLY A C 1
ATOM 1279 O O . GLY A 1 178 ? 18.502 9.479 -10.348 1.00 92.31 178 GLY A O 1
ATOM 1280 N N . PRO A 1 179 ? 20.167 10.945 -9.978 1.00 93.25 179 PRO A N 1
ATOM 1281 C CA . PRO A 1 179 ? 20.855 10.096 -9.000 1.00 93.25 179 PRO A CA 1
ATOM 1282 C C . PRO A 1 179 ? 19.974 9.602 -7.833 1.00 93.25 179 PRO A C 1
ATOM 1284 O O . PRO A 1 179 ? 19.969 8.395 -7.593 1.00 93.25 179 PRO A O 1
ATOM 1287 N N . PRO A 1 180 ? 19.152 10.448 -7.167 1.00 92.06 180 PRO A N 1
ATOM 1288 C CA . PRO A 1 180 ? 18.286 9.989 -6.073 1.00 92.06 180 PRO A CA 1
ATOM 1289 C C . PRO A 1 180 ? 17.280 8.919 -6.504 1.00 92.06 180 PRO A C 1
ATOM 1291 O O . PRO A 1 180 ? 16.954 8.008 -5.739 1.00 92.06 180 PRO A O 1
ATOM 1294 N N . GLY A 1 181 ? 16.794 9.020 -7.740 1.00 94.25 181 GLY A N 1
ATOM 1295 C CA . GLY A 1 181 ? 15.872 8.054 -8.308 1.00 94.25 181 GLY A CA 1
ATOM 1296 C C . GLY A 1 181 ? 16.546 6.737 -8.694 1.00 94.25 181 GLY A C 1
ATOM 1297 O O . GLY A 1 181 ? 15.986 5.677 -8.431 1.00 94.25 181 GLY A O 1
ATOM 1298 N N . ARG A 1 182 ? 17.790 6.754 -9.190 1.00 94.00 182 ARG A N 1
ATOM 1299 C CA . ARG A 1 182 ? 18.582 5.523 -9.404 1.00 94.00 182 ARG A CA 1
ATOM 1300 C C . ARG A 1 182 ? 18.866 4.776 -8.100 1.00 94.00 182 ARG A C 1
ATOM 1302 O O . ARG A 1 182 ? 18.752 3.549 -8.058 1.00 94.00 182 ARG A O 1
ATOM 1309 N N . ASP A 1 183 ? 19.171 5.502 -7.027 1.00 92.81 183 ASP A N 1
ATOM 1310 C CA . ASP A 1 183 ? 19.342 4.906 -5.699 1.00 92.81 183 ASP A CA 1
ATOM 1311 C C . ASP A 1 183 ? 18.029 4.283 -5.207 1.00 92.81 183 ASP A C 1
ATOM 1313 O O . ASP A 1 183 ? 18.014 3.180 -4.658 1.00 92.81 183 ASP A O 1
ATOM 1317 N N . ALA A 1 184 ? 16.906 4.972 -5.424 1.00 92.25 184 ALA A N 1
ATOM 1318 C CA . ALA A 1 184 ? 15.579 4.465 -5.095 1.00 92.25 184 ALA A CA 1
ATOM 1319 C C . ALA A 1 184 ? 15.196 3.227 -5.921 1.00 92.25 184 ALA A C 1
ATOM 1321 O O . ALA A 1 184 ? 14.698 2.258 -5.351 1.00 92.25 184 ALA A O 1
ATOM 1322 N N . ALA A 1 185 ? 15.499 3.204 -7.220 1.00 94.38 185 ALA A N 1
ATOM 1323 C CA . ALA A 1 185 ? 15.317 2.037 -8.078 1.00 94.38 185 ALA A CA 1
ATOM 1324 C C . ALA A 1 185 ? 16.191 0.855 -7.622 1.00 94.38 185 ALA A C 1
ATOM 1326 O O . ALA A 1 185 ? 15.715 -0.274 -7.563 1.00 94.38 185 ALA A O 1
ATOM 1327 N N . SER A 1 186 ? 17.430 1.103 -7.190 1.00 93.81 186 SER A N 1
ATOM 1328 C CA . SER A 1 186 ? 18.298 0.053 -6.632 1.00 93.81 186 SER A CA 1
ATOM 1329 C C . SER A 1 186 ? 17.720 -0.540 -5.337 1.00 93.81 186 SER A C 1
ATOM 1331 O O . SER A 1 186 ? 17.729 -1.757 -5.138 1.00 93.81 186 SER A O 1
ATOM 1333 N N . ARG A 1 187 ? 17.151 0.303 -4.459 1.00 92.31 187 ARG A N 1
ATOM 1334 C CA . ARG A 1 187 ? 16.422 -0.165 -3.265 1.00 92.31 187 ARG A CA 1
ATOM 1335 C C . ARG A 1 187 ? 15.158 -0.942 -3.633 1.00 92.31 187 ARG A C 1
ATOM 1337 O O . ARG A 1 187 ? 14.873 -1.949 -2.989 1.00 92.31 187 ARG A O 1
ATOM 1344 N N . LEU A 1 188 ? 14.432 -0.508 -4.664 1.00 91.62 188 LEU A N 1
ATOM 1345 C CA . LEU A 1 188 ? 13.269 -1.221 -5.192 1.00 91.62 188 LEU A CA 1
ATOM 1346 C C . LEU A 1 188 ? 13.664 -2.614 -5.705 1.00 91.62 188 LEU A C 1
ATOM 1348 O O . LEU A 1 188 ? 13.023 -3.587 -5.325 1.00 91.62 188 LEU A O 1
ATOM 1352 N N . ALA A 1 189 ? 14.747 -2.738 -6.477 1.00 91.88 189 ALA A N 1
ATOM 1353 C CA . ALA A 1 189 ? 15.265 -4.029 -6.939 1.00 91.88 189 ALA A CA 1
ATOM 1354 C C . ALA A 1 189 ? 15.612 -4.962 -5.766 1.00 91.88 189 ALA A C 1
ATOM 1356 O O . ALA A 1 189 ? 15.215 -6.130 -5.747 1.00 91.88 189 ALA A O 1
ATOM 1357 N N . ALA A 1 190 ? 16.298 -4.441 -4.743 1.00 89.81 190 ALA A N 1
ATOM 1358 C CA . ALA A 1 190 ? 16.608 -5.201 -3.534 1.00 89.81 190 ALA A CA 1
ATOM 1359 C C . ALA A 1 190 ? 15.334 -5.650 -2.793 1.00 89.81 190 ALA A C 1
ATOM 1361 O O . ALA A 1 190 ? 15.228 -6.808 -2.375 1.00 89.81 190 ALA A O 1
ATOM 1362 N N . TRP A 1 191 ? 14.342 -4.765 -2.669 1.00 87.31 191 TRP A N 1
ATOM 1363 C CA . TRP A 1 191 ? 13.050 -5.091 -2.069 1.00 87.31 191 TRP A CA 1
ATOM 1364 C C . TRP A 1 191 ? 12.315 -6.178 -2.863 1.00 87.31 191 TRP A C 1
ATOM 1366 O O . TRP A 1 191 ? 11.922 -7.185 -2.280 1.00 87.31 191 TRP A O 1
ATOM 1376 N N . LEU A 1 192 ? 12.208 -6.045 -4.187 1.00 87.19 192 LEU A N 1
ATOM 1377 C CA . LEU A 1 192 ? 11.579 -7.037 -5.069 1.00 87.19 192 LEU A CA 1
ATOM 1378 C C . LEU A 1 192 ? 12.258 -8.408 -4.950 1.00 87.19 192 LEU A C 1
ATOM 1380 O O . LEU A 1 192 ? 11.587 -9.429 -4.828 1.00 87.19 192 LEU A O 1
ATOM 1384 N N . ARG A 1 193 ? 13.595 -8.440 -4.898 1.00 89.31 193 ARG A N 1
ATOM 1385 C CA . ARG A 1 193 ? 14.363 -9.682 -4.741 1.00 89.31 193 ARG A CA 1
ATOM 1386 C C . ARG A 1 193 ? 14.102 -10.352 -3.398 1.00 89.31 193 ARG A C 1
ATOM 1388 O O . ARG A 1 193 ? 13.911 -11.562 -3.345 1.00 89.31 193 ARG A O 1
ATOM 1395 N N . THR A 1 194 ? 14.104 -9.573 -2.318 1.00 83.56 194 THR A N 1
ATOM 1396 C CA . THR A 1 194 ? 13.829 -10.100 -0.972 1.00 83.56 194 THR A CA 1
ATOM 1397 C C . THR A 1 194 ? 12.383 -10.557 -0.812 1.00 83.56 194 THR A C 1
ATOM 1399 O O . THR A 1 194 ? 12.135 -11.484 -0.056 1.00 83.56 194 THR A O 1
ATOM 1402 N N . THR A 1 195 ? 11.445 -9.981 -1.562 1.00 74.38 195 THR A N 1
ATOM 1403 C CA . THR A 1 195 ? 10.017 -10.341 -1.529 1.00 74.38 195 THR A CA 1
ATOM 1404 C C . THR A 1 195 ? 9.613 -11.414 -2.545 1.00 74.38 195 THR A C 1
ATOM 1406 O O . THR A 1 195 ? 8.437 -11.754 -2.633 1.00 74.38 195 THR A O 1
ATOM 1409 N N . GLY A 1 196 ? 10.571 -11.991 -3.280 1.00 83.44 196 GLY A N 1
ATOM 1410 C CA . GLY A 1 196 ? 10.334 -13.098 -4.213 1.00 83.44 196 GLY A CA 1
ATOM 1411 C C . GLY A 1 196 ? 9.908 -12.680 -5.625 1.00 83.44 196 GLY A C 1
ATOM 1412 O O . GLY A 1 196 ? 9.759 -13.540 -6.493 1.00 83.44 196 GLY A O 1
ATOM 1413 N N . TYR A 1 197 ? 9.792 -11.381 -5.914 1.00 83.62 197 TYR A N 1
ATOM 1414 C CA . TYR A 1 197 ? 9.527 -10.853 -7.257 1.00 83.62 197 TYR A CA 1
ATOM 1415 C C . TYR A 1 197 ? 10.814 -10.780 -8.096 1.00 83.62 197 TYR A C 1
ATOM 1417 O O . TYR A 1 197 ? 11.199 -9.719 -8.591 1.00 83.62 197 TYR A O 1
ATOM 1425 N N . HIS A 1 198 ? 11.502 -11.915 -8.254 1.00 88.69 198 HIS A N 1
ATOM 1426 C CA . HIS A 1 198 ? 12.811 -11.987 -8.916 1.00 88.69 198 HIS A CA 1
ATOM 1427 C C . HIS A 1 198 ? 12.787 -11.431 -10.344 1.00 88.69 198 HIS A C 1
ATOM 1429 O O . HIS A 1 198 ? 13.619 -10.600 -10.684 1.00 88.69 198 HIS A O 1
ATOM 1435 N N . GLN A 1 199 ? 11.773 -11.780 -11.139 1.00 88.81 199 GLN A N 1
ATOM 1436 C CA . GLN A 1 199 ? 11.638 -11.280 -12.512 1.00 88.81 199 GLN A CA 1
ATOM 1437 C C . GLN A 1 199 ? 11.491 -9.748 -12.579 1.00 88.81 199 GLN A C 1
ATOM 1439 O O . GLN A 1 199 ? 12.046 -9.097 -13.466 1.00 88.81 199 GLN A O 1
ATOM 1444 N N . ALA A 1 200 ? 10.748 -9.158 -11.640 1.00 89.25 200 ALA A N 1
ATOM 1445 C CA . ALA A 1 200 ? 10.601 -7.711 -11.555 1.00 89.25 200 ALA A CA 1
ATOM 1446 C C . ALA A 1 200 ? 11.921 -7.053 -11.118 1.00 89.25 200 ALA A C 1
ATOM 1448 O O . ALA A 1 200 ? 12.312 -6.041 -11.693 1.00 89.25 200 ALA A O 1
ATOM 1449 N N . ALA A 1 201 ? 12.641 -7.653 -10.162 1.00 91.62 201 ALA A N 1
ATOM 1450 C CA . ALA A 1 201 ? 13.965 -7.187 -9.746 1.00 91.62 201 ALA A CA 1
ATOM 1451 C C . ALA A 1 201 ? 14.973 -7.205 -10.909 1.00 91.62 201 ALA A C 1
ATOM 1453 O O . ALA A 1 201 ? 15.662 -6.213 -11.132 1.00 91.62 201 ALA A O 1
ATOM 1454 N N . ASP A 1 202 ? 15.003 -8.288 -11.690 1.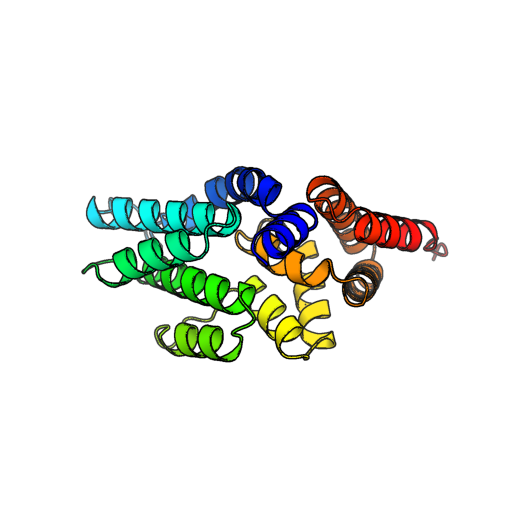00 92.19 202 ASP A N 1
ATOM 1455 C CA . ASP A 1 202 ? 15.882 -8.427 -12.856 1.00 92.19 202 ASP A CA 1
ATOM 1456 C C . ASP A 1 202 ? 15.556 -7.384 -13.937 1.00 92.19 202 ASP A C 1
ATOM 1458 O O . ASP A 1 202 ? 16.453 -6.847 -14.588 1.00 92.19 202 ASP A O 1
ATOM 1462 N N . THR A 1 203 ? 14.271 -7.042 -14.094 1.00 91.88 203 THR A N 1
ATOM 1463 C CA . THR A 1 203 ? 13.827 -5.961 -14.989 1.00 91.88 203 THR A CA 1
ATOM 1464 C C . THR A 1 203 ? 14.400 -4.614 -14.542 1.00 91.88 203 THR A C 1
ATOM 1466 O O . THR A 1 203 ? 14.912 -3.860 -15.370 1.00 91.88 203 THR A O 1
ATOM 1469 N N . VAL A 1 204 ? 14.373 -4.323 -13.237 1.00 93.56 204 VAL A N 1
ATOM 1470 C CA . VAL A 1 204 ? 14.953 -3.088 -12.687 1.00 93.56 204 VAL A CA 1
ATOM 1471 C C . VAL A 1 204 ? 16.462 -3.035 -12.933 1.00 93.56 204 VAL A C 1
ATOM 1473 O O . VAL A 1 204 ? 16.965 -2.026 -13.428 1.0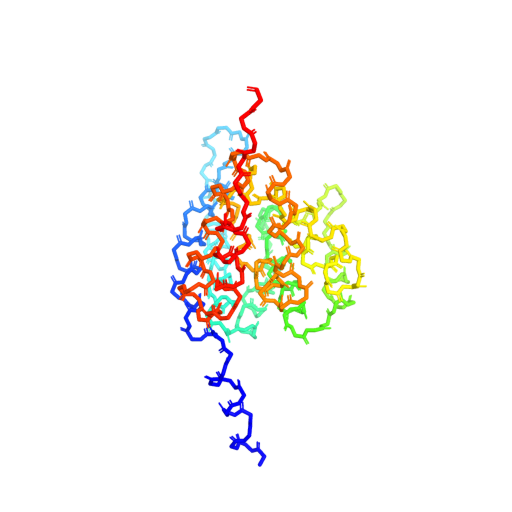0 93.56 204 VAL A O 1
ATOM 1476 N N . ASP A 1 205 ? 17.180 -4.121 -12.641 1.00 94.06 205 ASP A N 1
ATOM 1477 C CA . ASP A 1 205 ? 18.634 -4.194 -12.825 1.00 94.06 205 ASP A CA 1
ATOM 1478 C C . ASP A 1 205 ? 19.028 -4.016 -14.300 1.00 94.06 205 ASP A C 1
ATOM 1480 O O . ASP A 1 205 ? 19.959 -3.267 -14.618 1.00 94.06 205 ASP A O 1
ATOM 1484 N N . ALA A 1 206 ? 18.282 -4.636 -15.220 1.00 92.50 206 ALA A N 1
ATOM 1485 C CA . ALA A 1 206 ? 18.485 -4.466 -16.655 1.00 92.50 206 ALA A CA 1
ATOM 1486 C C . ALA A 1 206 ? 18.333 -2.993 -17.073 1.00 92.50 206 ALA A C 1
ATOM 1488 O O . ALA A 1 206 ? 19.211 -2.451 -17.749 1.00 92.50 206 ALA A O 1
ATOM 1489 N N . MET A 1 207 ? 17.278 -2.315 -16.613 1.00 93.50 207 MET A N 1
ATOM 1490 C CA . MET A 1 207 ? 17.050 -0.896 -16.911 1.00 93.50 207 MET A CA 1
ATOM 1491 C C . MET A 1 207 ? 18.129 0.018 -16.318 1.00 93.50 207 MET A C 1
ATOM 1493 O O . MET A 1 207 ? 18.562 0.959 -16.984 1.00 93.50 207 MET A O 1
ATOM 1497 N N . LEU A 1 208 ? 18.602 -0.265 -15.101 1.00 92.38 208 LEU A N 1
ATOM 1498 C CA . LEU A 1 208 ? 19.680 0.498 -14.466 1.00 92.38 208 LEU A CA 1
ATOM 1499 C C . LEU A 1 208 ? 21.019 0.327 -15.195 1.00 92.38 208 LEU A C 1
ATOM 1501 O O . LEU A 1 208 ? 21.745 1.306 -15.373 1.00 92.38 208 LEU A O 1
ATOM 1505 N N . SER A 1 209 ? 21.333 -0.889 -15.652 1.00 89.00 209 SER A N 1
ATOM 1506 C CA . SER A 1 209 ? 22.571 -1.185 -16.389 1.00 89.00 209 SER A CA 1
ATOM 1507 C C . SER A 1 209 ? 22.599 -0.591 -17.804 1.00 89.00 209 SER A C 1
ATOM 1509 O O . SER A 1 209 ? 23.660 -0.196 -18.283 1.00 89.00 209 SER A O 1
ATOM 1511 N N . GLY A 1 210 ? 21.437 -0.472 -18.456 1.00 78.56 210 GLY A N 1
ATOM 1512 C CA . GLY A 1 210 ? 21.303 0.142 -19.780 1.00 78.56 210 GLY A CA 1
ATOM 1513 C C . GLY A 1 210 ? 21.430 1.671 -19.786 1.00 78.56 210 GLY A C 1
ATOM 1514 O O . GLY A 1 210 ? 21.599 2.265 -20.850 1.00 78.56 210 GLY A O 1
ATOM 1515 N N . TYR A 1 211 ? 21.377 2.324 -18.619 1.00 63.00 211 TYR A N 1
ATOM 1516 C CA . TYR A 1 211 ? 21.365 3.783 -18.488 1.00 63.00 211 TYR A CA 1
ATOM 1517 C C . TYR A 1 211 ? 22.750 4.355 -18.127 1.00 63.00 211 TYR A C 1
ATOM 1519 O O . TYR A 1 211 ? 22.997 4.812 -17.004 1.00 63.00 211 TYR A O 1
ATOM 1527 N N . SER A 1 212 ? 23.664 4.410 -19.097 1.00 53.00 212 SER A N 1
ATOM 1528 C CA . SER A 1 212 ? 24.903 5.196 -18.962 1.00 53.00 212 SER A CA 1
ATOM 1529 C C . SER A 1 212 ? 24.578 6.694 -19.027 1.00 53.00 212 SER A C 1
ATOM 1531 O O . SER A 1 212 ? 24.021 7.135 -20.032 1.00 53.00 212 SER A O 1
ATOM 1533 N N . PRO A 1 213 ? 24.880 7.505 -17.994 1.00 51.62 213 PRO A N 1
ATOM 1534 C CA . PRO A 1 213 ? 24.741 8.949 -18.115 1.00 51.62 213 PRO A CA 1
ATOM 1535 C C . PRO A 1 213 ? 25.738 9.434 -19.171 1.00 51.62 213 PRO A C 1
ATOM 1537 O O . PRO A 1 213 ? 26.942 9.218 -19.033 1.00 51.62 213 PRO A O 1
ATOM 1540 N N . THR A 1 214 ? 25.260 10.081 -20.232 1.00 43.12 214 THR A N 1
ATOM 1541 C CA . THR A 1 214 ? 26.139 10.926 -21.044 1.00 43.12 214 THR A CA 1
ATOM 1542 C C . THR A 1 214 ? 26.733 11.981 -20.111 1.00 43.12 214 THR A C 1
ATOM 1544 O O . THR A 1 214 ? 25.951 12.677 -19.456 1.00 43.12 214 THR A O 1
ATOM 1547 N N . PRO A 1 215 ? 28.068 12.086 -19.988 1.00 45.12 215 PRO A N 1
ATOM 1548 C CA . PRO A 1 215 ? 28.670 13.161 -19.215 1.00 45.12 215 PRO A CA 1
ATOM 1549 C C . PRO A 1 215 ? 28.244 14.492 -19.845 1.00 45.12 215 PRO A C 1
ATOM 1551 O O . PRO A 1 215 ? 28.450 14.699 -21.043 1.00 45.12 215 PRO A O 1
ATOM 1554 N N . GLY A 1 216 ? 27.561 15.316 -19.049 1.00 43.56 216 GLY A N 1
ATOM 1555 C CA . GLY A 1 216 ? 27.206 16.695 -19.389 1.00 43.56 216 GLY A CA 1
ATOM 1556 C C . GLY A 1 216 ? 28.347 17.659 -19.116 1.00 43.56 216 GLY A C 1
ATOM 1557 O O . GLY A 1 216 ? 29.228 17.309 -18.297 1.00 43.56 216 GLY A O 1
#

Radius of gyration: 18.33 Å; chains: 1; bounding box: 45×48×50 Å

Sequence (216 aa):
LAAGIVLWALADGWLFLAVLAGLFGGLNIMELARPAGGGVAMTAAATDAVTSVRQATQALAGGQPFVAEHLAREVLARRGVPPEVRNAATEVIAWTRLGAGDVAGGRAVLASLPSGAAPSLPYQAADALASGAQAQGVSLLAWLLVQRPTEPMLPFALMWSARPDVVGEVVHELILQGPPGRDAASRLAAWLRTTGYHQAADTVDAMLSGYSPTPG

pLDDT: mean 78.84, std 20.05, range [26.17, 96.81]